Protein AF-A0A177D097-F1 (afdb_monomer_lite)

Sequence (351 aa):
MAGSIVTKPEFVQGASGIKLHINFVRNTIWVTGARKRDASHLDADTLDRLRAHLVKETGLSAARIANYSKEELEAAISLAGMPFSPPSHKKLKLGHNNGIILKSALAARKQRIVDPKLAADALLILGATKASSDVYDSDADSLDGDAPSSTTTKPELFRNIQWGSAASDYSNDADFPTEPSFDQFVPGRWERLADGTLKDQKHKLLVRLTSKDGRKMIFKNPPPKDWNDQKAITALNKRVSQQIRRNTEVRFRLEVEPYVREERAWICDHLLQGKPANGWKAFVEAFNAQFVGKVLVGCEQPRPERTHSSLTKEIERFGKEFYGKGKVPEIQSKCGRERASRRSQRRSRHV

Organism: NCBI:txid1460663

pLDDT: mean 78.87, std 23.06, range [27.67, 98.38]

Secondary structure (DSSP, 8-state):
------PPPPP-B-TT-PBPEEETTTTEEE-----S--TT---HHHHHHHHHHHHHHH---HHHHTT--HHHHHHHHHHHTS---------------S-------PPPHHHHB--TTSHHHHHHHHTSBPPPTTTB-SSSPPEEEEPPTTT-S-GGGBEE--B-GGGT----GGGS-SS---PPP-SSSEEE-TTS-EEEGGGGGEEEEE-TTS-EEEEE-PPBSSTT-HHHHHHHHHHHHHHHHHHSS--SS---PPPPHHHHHHHHHTEETTEETTHHHHHHHHHHHHHTT---TT-SSPPPPPPHHHHHHHHHHHTTTTGGGT---------HHHHHHHHHHHHTT--

Radius of gyration: 30.92 Å; chains: 1; bounding box: 91×64×62 Å

Foldseek 3Di:
DDDDDDDDFDWDADPVRFTWGDDPPPQATDRPDDDDDPPPDDDPVNVVVLLVVCCVPVVDDSVVSVPDDPVRSVVVVVVSNDDDDDPDPDDDDDDDDPDPPPPVCWDDLVQFDADCVDPVSVVLVVVADADDCQQFNPPPDFPPDFDDCVQAVCRVFFTRTDGHNVLVDPPDPVLAALADDDDAQHQDQWTAGPVRHIDGCSVVQWRWYQFPVRDTDTRGHGHGPHSRPPVSSVRSSVVNQVVCVVGHVDDPDDDQPDDDQVLQLVQLVQDDLLHHPVDQVVVLVVSCVVFAQDADPPRPGGHHRDDSVRSVVVSVVCVPPASSVSHGDDDPPCVVVVVVVVVVVVVVVVD

Structure (mmCIF, N/CA/C/O backbone):
data_AF-A0A177D097-F1
#
_entry.id   AF-A0A177D097-F1
#
loop_
_atom_site.group_PDB
_atom_site.id
_atom_site.type_symbol
_atom_site.label_atom_id
_atom_site.label_alt_id
_atom_site.label_comp_id
_atom_site.label_asym_id
_atom_site.label_entity_id
_atom_site.label_seq_id
_atom_site.pdbx_PDB_ins_code
_atom_site.Cartn_x
_atom_site.Cartn_y
_atom_site.Cartn_z
_atom_site.occupancy
_atom_site.B_iso_or_equiv
_atom_site.auth_seq_id
_atom_site.auth_comp_id
_atom_site.auth_asym_id
_atom_site.auth_atom_id
_atom_site.pdbx_PDB_model_num
ATOM 1 N N . MET A 1 1 ? 37.803 -45.333 16.795 1.00 37.41 1 MET A N 1
ATOM 2 C CA . MET A 1 1 ? 38.730 -45.386 15.647 1.00 37.41 1 MET A CA 1
ATOM 3 C C . MET A 1 1 ? 37.972 -44.919 14.414 1.00 37.41 1 MET A C 1
ATOM 5 O O . MET A 1 1 ? 37.125 -45.655 13.934 1.00 37.41 1 MET A O 1
ATOM 9 N N . ALA A 1 2 ? 38.188 -43.682 13.968 1.00 32.66 2 ALA A N 1
ATOM 10 C CA . ALA A 1 2 ? 37.625 -43.171 12.719 1.00 32.66 2 ALA A CA 1
ATOM 11 C C . ALA A 1 2 ? 38.793 -42.966 11.750 1.00 32.66 2 ALA A C 1
ATOM 13 O O . ALA A 1 2 ? 39.678 -42.154 12.015 1.00 32.66 2 ALA A O 1
ATOM 14 N N . GLY A 1 3 ? 38.846 -43.784 10.698 1.00 31.33 3 GLY A N 1
ATOM 15 C CA . GLY A 1 3 ? 39.888 -43.727 9.677 1.00 31.33 3 GLY A CA 1
ATOM 16 C C . GLY A 1 3 ? 39.717 -42.494 8.794 1.00 31.33 3 GLY A C 1
ATOM 17 O O . GLY A 1 3 ? 38.650 -42.279 8.228 1.00 31.33 3 GLY A O 1
ATOM 18 N N . SER A 1 4 ? 40.773 -41.689 8.684 1.00 27.67 4 SER A N 1
ATOM 19 C CA . SER A 1 4 ? 40.867 -40.602 7.709 1.00 27.67 4 SER A CA 1
ATOM 20 C C . SER A 1 4 ? 41.253 -41.197 6.354 1.00 27.67 4 SER A C 1
ATOM 22 O O . SER A 1 4 ? 42.330 -41.779 6.219 1.00 27.67 4 SER A O 1
ATOM 24 N N . ILE A 1 5 ? 40.371 -41.089 5.358 1.00 35.38 5 ILE A N 1
ATOM 25 C CA . ILE A 1 5 ? 40.683 -41.457 3.974 1.00 35.38 5 ILE A CA 1
ATOM 26 C C . ILE A 1 5 ? 41.517 -40.317 3.383 1.00 35.38 5 ILE A C 1
ATOM 28 O O . ILE A 1 5 ? 40.992 -39.276 2.997 1.00 35.38 5 ILE A O 1
ATOM 32 N N . VAL A 1 6 ? 42.833 -40.514 3.327 1.00 31.31 6 VAL A N 1
ATOM 33 C CA . VAL A 1 6 ? 43.747 -39.659 2.562 1.00 31.31 6 VAL A CA 1
ATOM 34 C C . VAL A 1 6 ? 43.754 -40.173 1.123 1.00 31.31 6 VAL A C 1
ATOM 36 O O . VAL A 1 6 ? 44.450 -41.136 0.803 1.00 31.31 6 VAL A O 1
ATOM 39 N N . THR A 1 7 ? 42.963 -39.562 0.242 1.00 39.59 7 THR A N 1
ATOM 40 C CA . THR A 1 7 ? 43.072 -39.811 -1.203 1.00 39.59 7 THR A CA 1
ATOM 41 C C . THR A 1 7 ? 44.313 -39.110 -1.752 1.00 39.59 7 THR A C 1
ATOM 43 O O . THR A 1 7 ? 44.497 -37.908 -1.552 1.00 39.59 7 THR A O 1
ATOM 46 N N . LYS A 1 8 ? 45.176 -39.870 -2.437 1.00 33.38 8 LYS A N 1
ATOM 47 C CA . LYS A 1 8 ? 46.359 -39.348 -3.136 1.00 33.38 8 LYS A CA 1
ATOM 48 C C . LYS A 1 8 ? 45.939 -38.350 -4.230 1.00 33.38 8 LYS A C 1
ATOM 50 O O . LYS A 1 8 ? 44.932 -38.592 -4.889 1.00 33.38 8 LYS A O 1
ATOM 55 N N . PRO A 1 9 ? 46.699 -37.264 -4.454 1.00 39.62 9 PRO A N 1
ATOM 56 C CA . PRO A 1 9 ? 46.441 -36.358 -5.567 1.00 39.62 9 PRO A CA 1
ATOM 57 C C . PRO A 1 9 ? 46.709 -37.058 -6.906 1.00 39.62 9 PRO A C 1
ATOM 59 O O . PRO A 1 9 ? 47.754 -37.688 -7.081 1.00 39.62 9 PRO A O 1
ATOM 62 N N . GLU A 1 10 ? 45.776 -36.924 -7.848 1.00 38.56 10 GLU A N 1
ATOM 63 C CA . GLU A 1 10 ? 45.976 -37.318 -9.244 1.00 38.56 10 GLU A CA 1
ATOM 64 C C . GLU A 1 10 ? 46.746 -36.229 -9.997 1.00 38.56 10 GLU A C 1
ATOM 66 O O . GLU A 1 10 ? 46.460 -35.036 -9.879 1.00 38.56 10 GLU A O 1
ATOM 71 N N . PHE A 1 11 ? 47.737 -36.655 -10.778 1.00 39.81 11 PHE A N 1
ATOM 72 C CA . PHE A 1 11 ? 48.519 -35.793 -11.655 1.00 39.81 11 PHE A CA 1
ATOM 73 C C . PHE A 1 11 ? 48.055 -35.996 -13.092 1.00 39.81 11 PHE A C 1
ATOM 75 O O . PHE A 1 11 ? 48.077 -37.117 -13.595 1.00 39.81 11 PHE A O 1
ATOM 82 N N . VAL A 1 12 ? 47.696 -34.908 -13.771 1.00 44.19 12 VAL A N 1
ATOM 83 C CA . VAL A 1 12 ? 47.388 -34.929 -15.205 1.00 44.19 12 VAL A CA 1
ATOM 84 C C . VAL A 1 12 ? 48.395 -34.036 -15.920 1.00 44.19 12 VAL A C 1
ATOM 86 O O . VAL A 1 12 ? 48.497 -32.843 -15.630 1.00 44.19 12 VAL A O 1
ATOM 89 N N . GLN A 1 13 ? 49.172 -34.625 -16.827 1.00 35.34 13 GLN A N 1
ATOM 90 C CA . GLN A 1 13 ? 50.193 -33.933 -17.608 1.00 35.34 13 GLN A CA 1
ATOM 91 C C . GLN A 1 13 ? 49.694 -33.767 -19.048 1.00 35.34 13 GLN A C 1
ATOM 93 O O . GLN A 1 13 ? 49.545 -34.747 -19.772 1.00 35.34 13 GLN A O 1
ATOM 98 N N . GLY A 1 14 ? 49.403 -32.527 -19.449 1.00 44.16 14 GLY A N 1
ATOM 99 C CA . GLY A 1 14 ? 49.062 -32.185 -20.833 1.00 44.16 14 GLY A CA 1
ATOM 100 C C . GLY A 1 14 ? 50.303 -31.947 -21.702 1.00 44.16 14 GLY A C 1
ATOM 101 O O . GLY A 1 14 ? 51.390 -31.670 -21.189 1.00 44.16 14 GLY A O 1
ATOM 102 N N . ALA A 1 15 ? 50.126 -32.003 -23.027 1.00 43.59 15 ALA A N 1
ATOM 103 C CA . ALA A 1 15 ? 51.188 -31.892 -24.039 1.00 43.59 15 ALA A CA 1
ATOM 104 C C . ALA A 1 15 ? 51.999 -30.573 -24.002 1.00 43.59 15 ALA A C 1
ATOM 106 O O . ALA A 1 15 ? 53.065 -30.487 -24.601 1.00 43.59 15 ALA A O 1
ATOM 107 N N . SER A 1 16 ? 51.533 -29.555 -23.271 1.00 44.44 16 SER A N 1
ATOM 108 C CA . SER A 1 16 ? 52.178 -28.244 -23.117 1.00 44.44 16 SER A CA 1
ATOM 109 C C . SER A 1 16 ? 53.049 -28.100 -21.856 1.00 44.44 16 SER A C 1
ATOM 111 O O . SER A 1 16 ? 53.571 -27.017 -21.593 1.00 44.44 16 SER A O 1
ATOM 113 N N . GLY A 1 17 ? 53.214 -29.158 -21.050 1.00 38.50 17 GLY A N 1
ATOM 114 C CA . GLY A 1 17 ? 54.043 -29.129 -19.834 1.00 38.50 17 GLY A CA 1
ATOM 115 C C . GLY A 1 17 ? 53.447 -28.337 -18.659 1.00 38.50 17 GLY A C 1
ATOM 116 O O . GLY A 1 17 ? 54.106 -28.180 -17.630 1.00 38.50 17 GLY A O 1
ATOM 117 N N . ILE A 1 18 ? 52.204 -27.861 -18.777 1.00 41.03 18 ILE A N 1
ATOM 118 C CA . ILE A 1 18 ? 51.474 -27.185 -17.698 1.00 41.03 18 ILE A CA 1
ATOM 119 C C . ILE A 1 18 ? 50.953 -28.240 -16.713 1.00 41.03 18 ILE A C 1
ATOM 121 O O . ILE A 1 18 ? 50.258 -29.177 -17.106 1.00 41.03 18 ILE A O 1
ATOM 125 N N . LYS A 1 19 ? 51.284 -28.082 -15.425 1.00 41.94 19 LYS A N 1
ATOM 126 C CA . LYS A 1 19 ? 50.768 -28.921 -14.335 1.00 41.94 19 LYS A CA 1
ATOM 127 C C . LYS A 1 19 ? 49.590 -28.219 -13.664 1.00 41.94 19 LYS A C 1
ATOM 129 O O . LYS A 1 19 ? 49.755 -27.151 -13.082 1.00 41.94 19 LYS A O 1
ATOM 134 N N . LEU A 1 20 ? 48.410 -28.826 -13.731 1.00 40.25 20 LEU A N 1
ATOM 135 C CA . LEU A 1 20 ? 47.231 -28.386 -12.986 1.00 40.25 20 LEU A CA 1
ATOM 136 C C . LEU A 1 20 ? 47.181 -29.124 -11.645 1.00 40.25 20 LEU A C 1
ATOM 138 O O . LEU A 1 20 ? 47.141 -30.351 -11.614 1.00 40.25 20 LEU A O 1
ATOM 142 N N . HIS A 1 21 ? 47.173 -28.377 -10.540 1.00 40.47 21 HIS A N 1
ATOM 143 C CA . HIS A 1 21 ? 46.926 -28.926 -9.208 1.00 40.47 21 HIS A CA 1
ATOM 144 C C . HIS A 1 21 ? 45.465 -28.679 -8.824 1.00 40.47 21 HIS A C 1
ATOM 146 O O . HIS A 1 21 ? 45.074 -27.556 -8.508 1.00 40.47 21 HIS A O 1
ATOM 152 N N . ILE A 1 22 ? 44.657 -29.739 -8.834 1.00 40.91 22 ILE A N 1
ATOM 153 C CA . ILE A 1 22 ? 43.256 -29.694 -8.404 1.00 40.91 22 ILE A CA 1
ATOM 154 C C . ILE A 1 22 ? 43.182 -30.292 -6.999 1.00 40.91 22 ILE A C 1
ATOM 156 O O . ILE A 1 22 ? 43.483 -31.467 -6.802 1.00 40.91 22 ILE A O 1
ATOM 160 N N . ASN A 1 23 ? 42.828 -29.474 -6.004 1.00 36.75 23 ASN A N 1
ATOM 161 C CA . ASN A 1 23 ? 42.738 -29.909 -4.611 1.00 36.75 23 ASN A CA 1
ATOM 162 C C . ASN A 1 23 ? 41.273 -29.934 -4.150 1.00 36.75 23 ASN A C 1
ATOM 164 O O . ASN A 1 23 ? 40.651 -28.893 -3.936 1.00 36.75 23 ASN A O 1
ATOM 168 N N . PHE A 1 24 ? 40.729 -31.139 -3.979 1.00 37.53 24 PHE A N 1
ATOM 169 C CA . PHE A 1 24 ? 39.303 -31.372 -3.725 1.00 37.53 24 PHE A CA 1
ATOM 170 C C . PHE A 1 24 ? 38.841 -31.072 -2.289 1.00 37.53 24 PHE A C 1
ATOM 172 O O . PHE A 1 24 ? 37.650 -31.136 -2.008 1.00 37.53 24 PHE A O 1
ATOM 179 N N . VAL A 1 25 ? 39.742 -30.708 -1.371 1.00 32.28 25 VAL A N 1
ATOM 180 C CA . VAL A 1 25 ? 39.385 -30.485 0.046 1.00 32.28 25 VAL A CA 1
ATOM 181 C C . VAL A 1 25 ? 39.001 -29.023 0.341 1.00 32.28 25 VAL A C 1
ATOM 183 O O . VAL A 1 25 ? 38.517 -28.718 1.428 1.00 32.28 25 VAL A O 1
ATOM 186 N N . ARG A 1 26 ? 39.189 -28.087 -0.604 1.00 34.38 26 ARG A N 1
ATOM 187 C CA . ARG A 1 26 ? 38.980 -26.642 -0.354 1.00 34.38 26 ARG A CA 1
ATOM 188 C C . ARG A 1 26 ? 38.276 -25.854 -1.467 1.00 34.38 26 ARG A C 1
ATOM 190 O O . ARG A 1 26 ? 38.368 -24.630 -1.444 1.00 34.38 26 ARG A O 1
ATOM 197 N N . ASN A 1 27 ? 37.603 -26.503 -2.426 1.00 37.12 27 ASN A N 1
ATOM 198 C CA . ASN A 1 27 ? 36.922 -25.833 -3.555 1.00 37.12 27 ASN A CA 1
ATOM 199 C C . ASN A 1 27 ? 37.747 -24.676 -4.164 1.00 37.12 27 ASN A C 1
ATOM 201 O O . ASN A 1 27 ? 37.253 -23.573 -4.371 1.00 37.12 27 ASN A O 1
ATOM 205 N N . THR A 1 28 ? 39.042 -24.900 -4.389 1.00 35.03 28 THR A N 1
ATOM 206 C CA . THR A 1 28 ? 39.949 -23.885 -4.939 1.00 35.03 28 THR A CA 1
ATOM 207 C C . THR A 1 28 ? 40.821 -24.505 -6.020 1.00 35.03 28 THR A C 1
ATOM 209 O O . THR A 1 28 ? 41.496 -25.509 -5.791 1.00 35.03 28 THR A O 1
ATOM 212 N N . ILE A 1 29 ? 40.811 -23.893 -7.205 1.00 39.00 29 ILE A N 1
ATOM 213 C CA . ILE A 1 29 ? 41.691 -24.243 -8.321 1.00 39.00 29 ILE A CA 1
ATOM 214 C C . ILE A 1 29 ? 42.870 -23.270 -8.289 1.00 39.00 29 ILE A C 1
ATOM 216 O O . ILE A 1 29 ? 42.676 -22.060 -8.378 1.00 39.00 29 ILE A O 1
ATOM 220 N N . TRP A 1 30 ? 44.091 -23.792 -8.170 1.00 34.72 30 TRP A N 1
ATOM 221 C CA . TRP A 1 30 ? 45.315 -23.003 -8.307 1.00 34.72 30 TRP A CA 1
ATOM 222 C C . TRP A 1 30 ? 46.048 -23.441 -9.573 1.00 34.72 30 TRP A C 1
ATOM 224 O O . TRP A 1 30 ? 46.467 -24.591 -9.694 1.00 34.72 30 TRP A O 1
ATOM 234 N N . VAL A 1 31 ? 46.228 -22.514 -10.514 1.00 38.50 31 VAL A N 1
ATOM 235 C CA . VAL A 1 31 ? 47.095 -22.720 -11.680 1.00 38.50 31 VAL A CA 1
ATOM 236 C C . VAL A 1 31 ? 48.467 -22.151 -11.336 1.00 38.50 31 VAL A C 1
ATOM 238 O O . VAL A 1 31 ? 48.688 -20.945 -11.408 1.00 38.50 31 VAL A O 1
ATOM 241 N N . THR A 1 32 ? 49.399 -23.000 -10.912 1.00 37.84 32 THR A N 1
ATOM 242 C CA . THR A 1 32 ? 50.785 -22.593 -10.653 1.00 37.84 32 THR A CA 1
ATOM 243 C C . THR A 1 32 ? 51.660 -22.920 -11.861 1.00 37.84 32 THR A C 1
ATOM 245 O O . THR A 1 32 ? 51.762 -24.068 -12.279 1.00 37.84 32 THR A O 1
ATOM 248 N N . GLY A 1 33 ? 52.307 -21.898 -12.433 1.00 35.84 33 GLY A N 1
ATOM 249 C CA . GLY A 1 33 ? 53.338 -22.073 -13.469 1.00 35.84 33 GLY A CA 1
ATOM 250 C C . GLY A 1 33 ? 53.207 -21.203 -14.721 1.00 35.84 33 GLY A C 1
ATOM 251 O O . GLY A 1 33 ? 54.142 -21.156 -15.517 1.00 35.84 33 GLY A O 1
ATOM 252 N N . ALA A 1 34 ? 52.116 -20.458 -14.900 1.00 34.25 34 ALA A N 1
ATOM 253 C CA . ALA A 1 34 ? 52.019 -19.512 -16.007 1.00 34.25 34 ALA A CA 1
ATOM 254 C C . ALA A 1 34 ? 52.719 -18.193 -15.633 1.00 34.25 34 ALA A C 1
ATOM 256 O O . ALA A 1 34 ? 52.186 -17.381 -14.877 1.00 34.25 34 ALA A O 1
ATOM 257 N N . ARG A 1 35 ? 53.918 -17.941 -16.185 1.00 35.09 35 ARG A N 1
ATOM 258 C CA . ARG A 1 35 ? 54.361 -16.549 -16.399 1.00 35.09 35 ARG A CA 1
ATOM 259 C C . ARG A 1 35 ? 53.217 -15.839 -17.126 1.00 35.09 35 ARG A C 1
ATOM 261 O O . ARG A 1 35 ? 52.707 -16.438 -18.069 1.00 35.09 35 ARG A O 1
ATOM 268 N N . LYS A 1 36 ? 52.837 -14.621 -16.701 1.00 36.41 36 LYS A N 1
ATOM 269 C CA . LYS A 1 36 ? 51.879 -13.744 -17.405 1.00 36.41 36 LYS A CA 1
ATOM 270 C C . LYS A 1 36 ? 52.148 -13.821 -18.912 1.00 36.41 36 LYS A C 1
ATOM 272 O O . LYS A 1 36 ? 53.082 -13.196 -19.404 1.00 36.41 36 LYS A O 1
ATOM 277 N N . ARG A 1 37 ? 51.381 -14.641 -19.617 1.00 38.66 37 ARG A N 1
ATOM 278 C CA . ARG A 1 37 ? 51.239 -14.605 -21.064 1.00 38.66 37 ARG A CA 1
ATOM 279 C C . ARG A 1 37 ? 49.798 -14.218 -21.306 1.00 38.66 37 ARG A C 1
ATOM 281 O O . ARG A 1 37 ? 48.924 -14.626 -20.540 1.00 38.66 37 ARG A O 1
ATOM 288 N N . ASP A 1 38 ? 49.600 -13.405 -22.329 1.00 41.75 38 ASP A N 1
ATOM 289 C CA . ASP A 1 38 ? 48.290 -12.956 -22.764 1.00 41.75 38 ASP A CA 1
ATOM 290 C C . ASP A 1 38 ? 47.318 -14.138 -22.853 1.00 41.75 38 ASP A C 1
ATOM 292 O O . ASP A 1 38 ? 47.621 -15.177 -23.442 1.00 41.75 38 ASP A O 1
ATOM 296 N N . ALA A 1 39 ? 46.137 -13.975 -22.255 1.00 45.91 39 ALA A N 1
ATOM 297 C CA . ALA A 1 39 ? 45.054 -14.960 -22.230 1.00 45.91 39 ALA A CA 1
ATOM 298 C C . ALA A 1 39 ? 44.405 -15.187 -23.618 1.00 45.91 39 ALA A C 1
ATOM 300 O O . ALA A 1 39 ? 43.321 -15.759 -23.744 1.00 45.91 39 ALA A O 1
ATOM 301 N N . SER A 1 40 ? 45.062 -14.759 -24.698 1.00 48.69 40 SER A N 1
ATOM 302 C CA . SER A 1 40 ? 44.584 -14.854 -26.076 1.00 48.69 40 SER A CA 1
ATOM 303 C C . SER A 1 40 ? 44.576 -16.284 -26.635 1.00 48.69 40 SER A C 1
ATOM 305 O O . SER A 1 40 ? 43.935 -16.513 -27.654 1.00 48.69 40 SER A O 1
ATOM 307 N N . HIS A 1 41 ? 45.160 -17.270 -25.943 1.00 49.25 41 HIS A N 1
ATOM 308 C CA . HIS A 1 41 ? 45.213 -18.671 -26.390 1.00 49.25 41 HIS A CA 1
ATOM 309 C C . HIS A 1 41 ? 44.645 -19.666 -25.365 1.00 49.25 41 HIS A C 1
ATOM 311 O O . HIS A 1 41 ? 45.350 -20.548 -24.882 1.00 49.25 41 HIS A O 1
ATOM 317 N N . LEU A 1 42 ? 43.354 -19.547 -25.046 1.00 64.75 42 LEU A N 1
ATOM 318 C CA . LEU A 1 42 ? 42.601 -20.705 -24.556 1.00 64.75 42 LEU A CA 1
ATOM 319 C C . LEU A 1 42 ? 42.133 -21.496 -25.778 1.00 64.75 42 LEU A C 1
ATOM 321 O O . LEU A 1 42 ? 41.472 -20.932 -26.650 1.00 64.75 42 LEU A O 1
ATOM 325 N N . ASP A 1 43 ? 42.521 -22.767 -25.866 1.00 79.56 43 ASP A N 1
ATOM 326 C CA . ASP A 1 43 ? 42.028 -23.654 -26.917 1.00 79.56 43 ASP A CA 1
ATOM 327 C C . ASP A 1 43 ? 40.556 -24.039 -26.681 1.00 79.56 43 ASP A C 1
ATOM 329 O O . ASP A 1 43 ? 39.996 -23.870 -25.592 1.00 79.56 43 ASP A O 1
ATOM 333 N N . ALA A 1 44 ? 39.905 -24.522 -27.742 1.00 73.88 44 ALA A N 1
ATOM 334 C CA . ALA A 1 44 ? 38.488 -24.876 -27.715 1.00 73.88 44 ALA A CA 1
ATOM 335 C C . ALA A 1 44 ? 38.172 -25.971 -26.676 1.00 73.88 44 ALA A C 1
ATOM 337 O O . ALA A 1 44 ? 37.144 -25.901 -26.010 1.00 73.88 44 ALA A O 1
ATOM 338 N N . ASP A 1 45 ? 39.088 -26.925 -26.472 1.00 74.25 45 ASP A N 1
ATOM 339 C CA . ASP A 1 45 ? 38.930 -28.009 -25.490 1.00 74.25 45 ASP A CA 1
ATOM 340 C C . ASP A 1 45 ? 38.918 -27.466 -24.050 1.00 74.25 45 ASP A C 1
ATOM 342 O O . ASP A 1 45 ? 38.105 -27.875 -23.218 1.00 74.25 45 ASP A O 1
ATOM 346 N N . THR A 1 46 ? 39.755 -26.471 -23.748 1.00 73.62 46 THR A N 1
ATOM 347 C CA . THR A 1 46 ? 39.757 -25.808 -22.438 1.00 73.62 46 THR A CA 1
ATOM 348 C C . THR A 1 46 ? 38.459 -25.035 -22.201 1.00 73.62 46 THR A C 1
ATOM 350 O O . THR A 1 46 ? 37.895 -25.105 -21.106 1.00 73.62 46 THR A O 1
ATOM 353 N N . LEU A 1 47 ? 37.938 -24.345 -23.221 1.00 73.44 47 LEU A N 1
ATOM 354 C CA . LEU A 1 47 ? 36.648 -23.650 -23.141 1.00 73.44 47 LEU A CA 1
ATOM 355 C C . LEU A 1 47 ? 35.477 -24.614 -22.912 1.00 73.44 47 LEU A C 1
ATOM 357 O O . LEU A 1 47 ? 34.617 -24.343 -22.071 1.00 73.44 47 LEU A O 1
ATOM 361 N N . ASP A 1 48 ? 35.453 -25.758 -23.589 1.00 76.94 48 ASP A N 1
ATOM 362 C CA . ASP A 1 48 ? 34.372 -26.734 -23.432 1.00 76.94 48 ASP A CA 1
ATOM 363 C C . ASP A 1 48 ? 34.401 -27.426 -22.062 1.00 76.94 48 ASP A C 1
ATOM 365 O O . ASP A 1 48 ? 33.351 -27.629 -21.440 1.00 76.94 48 ASP A O 1
ATOM 369 N N . ARG A 1 49 ? 35.590 -27.681 -21.506 1.00 77.44 49 ARG A N 1
ATOM 370 C CA . ARG A 1 49 ? 35.732 -28.174 -20.123 1.00 77.44 49 ARG A CA 1
ATOM 371 C C . ARG A 1 49 ? 35.256 -27.152 -19.090 1.00 77.44 49 ARG A C 1
ATOM 373 O O . ARG A 1 49 ? 34.624 -27.534 -18.102 1.00 77.44 49 ARG A O 1
ATOM 380 N N . LEU A 1 50 ? 35.501 -25.862 -19.324 1.00 72.69 50 LEU A N 1
ATOM 381 C CA . LEU A 1 50 ? 35.009 -24.781 -18.464 1.00 72.69 50 LEU A CA 1
ATOM 382 C C . LEU A 1 50 ? 33.480 -24.677 -18.493 1.00 72.69 50 LEU A C 1
ATOM 384 O O . LEU A 1 50 ? 32.848 -24.569 -17.438 1.00 72.69 50 LEU A O 1
ATOM 388 N N . ARG A 1 51 ? 32.871 -24.787 -19.678 1.00 79.38 51 ARG A N 1
ATOM 389 C CA . ARG A 1 51 ? 31.408 -24.827 -19.831 1.00 79.38 51 ARG A CA 1
ATOM 390 C C . ARG A 1 51 ? 30.799 -26.010 -19.079 1.00 79.38 51 ARG A C 1
ATOM 392 O O . ARG A 1 51 ? 29.831 -25.825 -18.342 1.00 79.38 51 ARG A O 1
ATOM 399 N N . ALA A 1 52 ? 31.392 -27.199 -19.195 1.00 76.31 52 ALA A N 1
ATOM 400 C CA . ALA A 1 52 ? 30.934 -28.395 -18.485 1.00 76.31 52 ALA A CA 1
ATOM 401 C C . ALA A 1 52 ? 31.017 -28.244 -16.952 1.00 76.31 52 ALA A C 1
ATOM 403 O O . ALA A 1 52 ? 30.106 -28.664 -16.235 1.00 76.31 52 ALA A O 1
ATOM 404 N N . HIS A 1 53 ? 32.070 -27.600 -16.440 1.00 75.69 53 HIS A N 1
ATOM 405 C CA . HIS A 1 53 ? 32.214 -27.328 -15.008 1.00 75.69 53 HIS A CA 1
ATOM 406 C C . HIS A 1 53 ? 31.165 -26.326 -14.495 1.00 75.69 53 HIS A C 1
ATOM 408 O O . HIS A 1 53 ? 30.575 -26.539 -13.436 1.00 75.69 53 HIS A O 1
ATOM 414 N N . LEU A 1 54 ? 30.880 -25.263 -15.257 1.00 68.62 54 LEU A N 1
ATOM 415 C CA . LEU A 1 54 ? 29.839 -24.286 -14.915 1.00 68.62 54 LEU A CA 1
ATOM 416 C C . LEU A 1 54 ? 28.444 -24.920 -14.864 1.00 68.62 54 LEU A C 1
ATOM 418 O O . LEU A 1 54 ? 27.707 -24.648 -13.917 1.00 68.62 54 LEU A O 1
ATOM 422 N N . VAL A 1 55 ? 28.099 -25.801 -15.813 1.00 73.69 55 VAL A N 1
ATOM 423 C CA . VAL A 1 55 ? 26.839 -26.574 -15.779 1.00 73.69 55 VAL A CA 1
ATOM 424 C C . VAL A 1 55 ? 26.733 -27.367 -14.473 1.00 73.69 55 VAL A C 1
ATOM 426 O O . VAL A 1 55 ? 25.693 -27.345 -13.816 1.00 73.69 55 VAL A O 1
ATOM 429 N N . LYS A 1 56 ? 27.820 -28.039 -14.076 1.00 73.88 56 LYS A N 1
ATOM 430 C CA . LYS A 1 56 ? 27.854 -28.905 -12.893 1.00 73.88 56 LYS A CA 1
ATOM 431 C C . LYS A 1 56 ? 27.703 -28.136 -11.576 1.00 73.88 56 LYS A C 1
ATOM 433 O O . LYS A 1 56 ? 26.944 -28.574 -10.720 1.00 73.88 56 LYS A O 1
ATOM 438 N N . GLU A 1 57 ? 28.401 -27.013 -11.413 1.00 71.38 57 GLU A N 1
ATOM 439 C CA . GLU A 1 57 ? 28.424 -26.258 -10.146 1.00 71.38 57 GLU A CA 1
ATOM 440 C C . GLU A 1 57 ? 27.230 -25.311 -9.977 1.00 71.38 57 GLU A C 1
ATOM 442 O O . GLU A 1 57 ? 26.740 -25.112 -8.868 1.00 71.38 57 GLU A O 1
ATOM 447 N N . THR A 1 58 ? 26.748 -24.710 -11.067 1.00 69.88 58 THR A N 1
ATOM 448 C CA . THR A 1 58 ? 25.679 -23.696 -10.997 1.00 69.88 58 THR A CA 1
ATOM 449 C C . THR A 1 58 ? 24.283 -24.265 -11.251 1.00 69.88 58 THR A C 1
ATOM 451 O O . THR A 1 58 ? 23.292 -23.591 -10.972 1.00 69.88 58 THR A O 1
ATOM 454 N N . GLY A 1 59 ? 24.183 -25.479 -11.809 1.00 73.62 59 GLY A N 1
ATOM 455 C CA . GLY A 1 59 ? 22.916 -26.075 -12.243 1.00 73.62 59 GLY A CA 1
ATOM 456 C C . GLY A 1 59 ? 22.272 -25.374 -13.447 1.00 73.62 59 GLY A C 1
ATOM 457 O O . GLY A 1 59 ? 21.118 -25.652 -13.776 1.00 73.62 59 GLY A O 1
ATOM 458 N N . LEU A 1 60 ? 22.981 -24.451 -14.108 1.00 71.62 60 LEU A N 1
ATOM 459 C CA . LEU A 1 60 ? 22.511 -23.800 -15.330 1.00 71.62 60 LEU A CA 1
ATOM 460 C C . LEU A 1 60 ? 22.501 -24.795 -16.499 1.00 71.62 60 LEU A C 1
ATOM 462 O O . LEU A 1 60 ? 23.381 -25.645 -16.624 1.00 71.62 60 LEU A O 1
ATOM 466 N N . SER A 1 61 ? 21.510 -24.681 -17.389 1.00 77.75 61 SER A N 1
ATOM 467 C CA . SER A 1 61 ? 21.415 -25.570 -18.549 1.00 77.75 61 SER A CA 1
ATOM 468 C C . SER A 1 61 ? 22.563 -25.330 -19.535 1.00 77.75 61 SER A C 1
ATOM 470 O O . SER A 1 61 ? 22.947 -24.190 -19.804 1.00 77.75 61 SER A O 1
ATOM 472 N N . ALA A 1 62 ? 23.079 -26.410 -20.131 1.00 69.81 62 ALA A N 1
ATOM 473 C CA . ALA A 1 62 ? 24.159 -26.346 -21.120 1.00 69.81 62 ALA A CA 1
ATOM 474 C C . ALA A 1 62 ? 23.824 -25.418 -22.304 1.00 69.81 62 ALA A C 1
ATOM 476 O O . ALA A 1 62 ? 24.681 -24.673 -22.768 1.00 69.81 62 ALA A O 1
ATOM 477 N N . ALA A 1 63 ? 22.552 -25.383 -22.721 1.00 72.31 63 ALA A N 1
ATOM 478 C CA . ALA A 1 63 ? 22.059 -24.485 -23.767 1.00 72.31 63 ALA A CA 1
ATOM 479 C C . ALA A 1 63 ? 22.196 -22.997 -23.401 1.00 72.31 63 ALA A C 1
ATOM 481 O O . ALA A 1 63 ? 22.412 -22.160 -24.271 1.00 72.31 63 ALA A O 1
ATOM 482 N N . ARG A 1 64 ? 22.092 -22.657 -22.111 1.00 71.50 64 ARG A N 1
ATOM 483 C CA . ARG A 1 64 ? 22.226 -21.279 -21.632 1.00 71.50 64 ARG A CA 1
ATOM 484 C C . ARG A 1 64 ? 23.687 -20.839 -21.576 1.00 71.50 64 ARG A C 1
ATOM 486 O O . ARG A 1 64 ? 23.972 -19.688 -21.874 1.00 71.50 64 ARG A O 1
ATOM 493 N N . ILE A 1 65 ? 24.594 -21.759 -21.247 1.00 74.50 65 ILE A N 1
ATOM 494 C CA . ILE A 1 65 ? 26.042 -21.509 -21.153 1.00 74.50 65 ILE A CA 1
ATOM 495 C C . ILE A 1 65 ? 26.710 -21.484 -22.540 1.00 74.50 65 ILE A C 1
ATOM 497 O O . ILE A 1 65 ? 27.697 -20.778 -22.732 1.00 74.50 65 ILE A O 1
ATOM 501 N N . ALA A 1 66 ? 26.162 -22.197 -23.530 1.00 76.44 66 ALA A N 1
ATOM 502 C CA . ALA A 1 66 ? 26.701 -22.232 -24.895 1.00 76.44 66 ALA A CA 1
ATOM 503 C C . ALA A 1 66 ? 26.738 -20.853 -25.583 1.00 76.44 66 ALA A C 1
ATOM 505 O O . ALA A 1 66 ? 27.583 -20.627 -26.444 1.00 76.44 66 ALA A O 1
ATOM 506 N N . ASN A 1 67 ? 25.863 -19.932 -25.167 1.00 79.06 67 ASN A N 1
ATOM 507 C CA . ASN A 1 67 ? 25.761 -18.587 -25.735 1.00 79.06 67 ASN A CA 1
ATOM 508 C C . ASN A 1 67 ? 26.708 -17.567 -25.090 1.00 79.06 67 ASN A C 1
ATOM 510 O O . ASN A 1 67 ? 26.709 -16.416 -25.513 1.00 79.06 67 ASN A O 1
ATOM 514 N N . TYR A 1 68 ? 27.470 -17.956 -24.065 1.00 75.25 68 TYR A N 1
ATOM 515 C CA . TYR A 1 68 ? 28.344 -17.021 -23.365 1.00 75.25 68 TYR A CA 1
ATOM 516 C C . TYR A 1 68 ? 29.599 -16.778 -24.201 1.00 75.25 68 TYR A C 1
ATOM 518 O O . TYR A 1 68 ? 30.227 -17.729 -24.694 1.00 75.25 68 TYR A O 1
ATOM 526 N N . SER A 1 69 ? 29.975 -15.509 -24.336 1.00 80.19 69 SER A N 1
ATOM 527 C CA . SER A 1 69 ? 31.253 -15.125 -24.923 1.00 80.19 69 SER A CA 1
ATOM 528 C C . SER A 1 69 ? 32.409 -15.623 -24.049 1.00 80.19 69 SER A C 1
ATOM 530 O O . SER A 1 69 ? 32.245 -15.975 -22.875 1.00 80.19 69 SER A O 1
ATOM 532 N N . LYS A 1 70 ? 33.614 -15.666 -24.624 1.00 73.88 70 LYS A N 1
ATOM 533 C CA . LYS A 1 70 ? 34.825 -16.049 -23.890 1.00 73.88 70 LYS A CA 1
ATOM 534 C C . LYS A 1 70 ? 35.033 -15.149 -22.664 1.00 73.88 70 LYS A C 1
ATOM 536 O O . LYS A 1 70 ? 35.313 -15.648 -21.578 1.00 73.88 70 LYS A O 1
ATOM 541 N N . GLU A 1 71 ? 34.820 -13.848 -22.825 1.00 74.38 71 GLU A N 1
ATOM 542 C CA . GLU A 1 71 ? 34.960 -12.835 -21.777 1.00 74.38 71 GLU A CA 1
ATOM 543 C C . GLU A 1 71 ? 33.914 -13.023 -20.664 1.00 74.38 71 GLU A C 1
ATOM 545 O O . GLU A 1 71 ? 34.227 -12.870 -19.482 1.00 74.38 71 GLU A O 1
ATOM 550 N N . GLU A 1 72 ? 32.685 -13.415 -21.015 1.00 72.56 72 GLU A N 1
ATOM 551 C CA . GLU A 1 72 ? 31.614 -13.703 -20.051 1.00 72.56 72 GLU A CA 1
ATOM 552 C C . GLU A 1 72 ? 31.896 -14.971 -19.231 1.00 72.56 72 GLU A C 1
ATOM 554 O O . GLU A 1 72 ? 31.631 -15.005 -18.024 1.00 72.56 72 GLU A O 1
ATOM 559 N N . LEU A 1 73 ? 32.474 -16.003 -19.857 1.00 68.81 73 LEU A N 1
ATOM 560 C CA . LEU A 1 73 ? 32.908 -17.223 -19.168 1.00 68.81 73 LEU A CA 1
ATOM 561 C C . LEU A 1 73 ? 34.078 -16.941 -18.218 1.00 68.81 73 LEU A C 1
ATOM 563 O O . LEU A 1 73 ? 34.044 -17.370 -17.064 1.00 68.81 73 LEU A O 1
ATOM 567 N N . GLU A 1 74 ? 35.083 -16.186 -18.665 1.00 66.56 74 GLU A N 1
ATOM 568 C CA . GLU A 1 74 ? 36.235 -15.796 -17.842 1.00 66.56 74 GLU A CA 1
ATOM 569 C C . GLU A 1 74 ? 35.812 -14.949 -16.630 1.00 66.56 74 GLU A C 1
ATOM 571 O O . GLU A 1 74 ? 36.268 -15.197 -15.507 1.00 66.56 74 GLU A O 1
ATOM 576 N N . ALA A 1 75 ? 34.874 -14.016 -16.817 1.00 69.50 75 ALA A N 1
ATOM 577 C CA . ALA A 1 75 ? 34.301 -13.226 -15.730 1.00 69.50 75 ALA A CA 1
ATOM 578 C C . ALA A 1 75 ? 33.519 -14.095 -14.728 1.00 69.50 75 ALA A C 1
ATOM 580 O O . ALA A 1 75 ? 33.702 -13.955 -13.516 1.00 69.50 75 ALA A O 1
ATOM 581 N N . ALA A 1 76 ? 32.695 -15.033 -15.209 1.00 66.69 76 ALA A N 1
ATOM 582 C CA . ALA A 1 76 ? 31.940 -15.951 -14.355 1.00 66.69 76 ALA A CA 1
ATOM 583 C C . ALA A 1 76 ? 32.854 -16.856 -13.505 1.00 66.69 76 ALA A C 1
ATOM 585 O O . ALA A 1 76 ? 32.580 -17.078 -12.324 1.00 66.69 76 ALA A O 1
ATOM 586 N N . ILE A 1 77 ? 33.964 -17.336 -14.073 1.00 63.28 77 ILE A N 1
ATOM 587 C CA . ILE A 1 77 ? 34.945 -18.184 -13.374 1.00 63.28 77 ILE A CA 1
ATOM 588 C C . ILE A 1 77 ? 35.743 -17.378 -12.347 1.00 63.28 77 ILE A C 1
ATOM 590 O O . ILE A 1 77 ? 35.951 -17.847 -11.227 1.00 63.28 77 ILE A O 1
ATOM 594 N N . SER A 1 78 ? 36.151 -16.152 -12.693 1.00 66.19 78 SER A N 1
ATOM 595 C CA . SER A 1 78 ? 36.823 -15.245 -11.755 1.00 66.19 78 SER A CA 1
ATOM 596 C C . SER A 1 78 ? 35.942 -14.939 -10.534 1.00 66.19 78 SER A C 1
ATOM 598 O O . SER A 1 78 ? 36.438 -14.901 -9.407 1.00 66.19 78 SER A O 1
ATOM 600 N N . LEU A 1 79 ? 34.621 -14.825 -10.731 1.00 56.88 79 LEU A N 1
ATOM 601 C CA . LEU A 1 79 ? 33.641 -14.660 -9.653 1.00 56.88 79 LEU A CA 1
ATOM 602 C C . LEU A 1 79 ? 33.403 -15.932 -8.821 1.00 56.88 79 LEU A C 1
ATOM 604 O O . LEU A 1 79 ? 33.216 -15.831 -7.608 1.00 56.88 79 LEU A O 1
ATOM 608 N N . ALA A 1 80 ? 33.411 -17.119 -9.437 1.00 59.72 80 ALA A N 1
ATOM 609 C CA . ALA A 1 80 ? 33.179 -18.394 -8.746 1.00 59.72 80 ALA A CA 1
ATOM 610 C C . ALA A 1 80 ? 34.300 -18.768 -7.753 1.00 59.72 80 ALA A C 1
ATOM 612 O O . ALA A 1 80 ? 34.089 -19.588 -6.863 1.00 59.72 80 ALA A O 1
ATOM 613 N N . GLY A 1 81 ? 35.476 -18.138 -7.866 1.00 50.66 81 GLY A N 1
ATOM 614 C CA . GLY A 1 81 ? 36.582 -18.262 -6.911 1.00 50.66 81 GLY A CA 1
ATOM 615 C C . GLY A 1 81 ? 36.377 -17.536 -5.571 1.00 50.66 81 GLY A C 1
ATOM 616 O O . GLY A 1 81 ? 37.266 -17.583 -4.721 1.00 50.66 81 GLY A O 1
ATOM 617 N N . MET A 1 82 ? 35.242 -16.860 -5.356 1.00 42.38 82 MET A N 1
ATOM 618 C CA . MET A 1 82 ? 34.901 -16.252 -4.065 1.00 42.38 82 MET A CA 1
ATOM 619 C C . MET A 1 82 ? 34.136 -17.239 -3.166 1.00 42.38 82 MET A C 1
ATOM 621 O O . MET A 1 82 ? 33.227 -17.920 -3.640 1.00 42.38 82 MET A O 1
ATOM 625 N N . PRO A 1 83 ? 34.454 -17.324 -1.859 1.00 37.25 83 PRO A N 1
ATOM 626 C CA . PRO A 1 83 ? 33.822 -18.282 -0.959 1.00 37.25 83 PRO A CA 1
ATOM 627 C C . PRO A 1 83 ? 32.322 -17.993 -0.817 1.00 37.25 83 PRO A C 1
ATOM 629 O O . PRO A 1 83 ? 31.909 -17.009 -0.202 1.00 37.25 83 PRO A O 1
ATOM 632 N N . PHE A 1 84 ? 31.499 -18.882 -1.370 1.00 36.25 84 PHE A N 1
ATOM 633 C CA . PHE A 1 84 ? 30.056 -18.892 -1.168 1.00 36.25 84 PHE A CA 1
ATOM 634 C C . PHE A 1 84 ? 29.747 -19.276 0.286 1.00 36.25 84 PHE A C 1
ATOM 636 O O . PHE A 1 84 ? 30.022 -20.396 0.716 1.00 36.25 84 PHE A O 1
ATOM 643 N N . SER A 1 85 ? 29.174 -18.347 1.054 1.00 32.19 85 SER A N 1
ATOM 644 C CA . SER A 1 85 ? 28.623 -18.630 2.382 1.00 32.19 85 SER A CA 1
ATOM 645 C C . SER A 1 85 ? 27.106 -18.796 2.250 1.00 32.19 85 SER A C 1
ATOM 647 O O . SER A 1 85 ? 26.414 -17.801 2.006 1.00 32.19 85 SER A O 1
ATOM 649 N N . PRO A 1 86 ? 26.557 -20.021 2.347 1.00 32.31 86 PRO A N 1
ATOM 650 C CA . PRO A 1 86 ? 25.117 -20.218 2.265 1.00 32.31 86 PRO A CA 1
ATOM 651 C C . PRO A 1 86 ? 24.408 -19.508 3.433 1.00 32.31 86 PRO A C 1
ATOM 653 O O . PRO A 1 86 ? 24.914 -19.502 4.561 1.00 32.31 86 PRO A O 1
ATOM 656 N N . PRO A 1 87 ? 23.223 -18.911 3.206 1.00 40.38 87 PRO A N 1
ATOM 657 C CA . PRO A 1 87 ? 22.467 -18.264 4.268 1.00 40.38 87 PRO A CA 1
ATOM 658 C C . PRO A 1 87 ? 22.108 -19.277 5.362 1.00 40.38 87 PRO A C 1
ATOM 660 O O . PRO A 1 87 ? 21.591 -20.360 5.095 1.00 40.38 87 PRO A O 1
ATOM 663 N N . SER A 1 88 ? 22.378 -18.909 6.617 1.00 34.91 88 SER A N 1
ATOM 664 C CA . SER A 1 88 ? 22.082 -19.755 7.774 1.00 34.91 88 SER A CA 1
ATOM 665 C C . SER A 1 88 ? 20.587 -20.088 7.845 1.00 34.91 88 SER A C 1
ATOM 667 O O . SER A 1 88 ? 19.731 -19.221 8.042 1.00 34.91 88 SER A O 1
ATOM 669 N N . HIS A 1 89 ? 20.259 -21.373 7.705 1.00 33.59 89 HIS A N 1
ATOM 670 C CA . HIS A 1 89 ? 18.915 -21.887 7.934 1.00 33.59 89 HIS A CA 1
ATOM 671 C C . HIS A 1 89 ? 18.562 -21.756 9.423 1.00 33.59 89 HIS A C 1
ATOM 673 O O . HIS A 1 89 ? 18.813 -22.653 10.230 1.00 33.59 89 HIS A O 1
ATOM 679 N N . LYS A 1 90 ? 17.949 -20.636 9.817 1.00 41.12 90 LYS A N 1
ATOM 680 C CA . LYS A 1 90 ? 17.241 -20.554 11.100 1.00 41.12 90 LYS A CA 1
ATOM 681 C C . LYS A 1 90 ? 16.032 -21.488 11.036 1.00 41.12 90 LYS A C 1
ATOM 683 O O . LYS A 1 90 ? 15.076 -21.213 10.315 1.00 41.12 90 LYS A O 1
ATOM 688 N N . LYS A 1 91 ? 16.074 -22.586 11.799 1.00 35.72 91 LYS A N 1
ATOM 689 C CA . LYS A 1 91 ? 14.933 -23.491 12.011 1.00 35.72 91 LYS A CA 1
ATOM 690 C C . LYS A 1 91 ? 13.745 -22.691 12.561 1.00 35.72 91 LYS A C 1
ATOM 692 O O . LYS A 1 91 ? 13.751 -22.280 13.720 1.00 35.72 91 LYS A O 1
ATOM 697 N N . LEU A 1 92 ? 12.736 -22.461 11.724 1.00 35.50 92 LEU A N 1
ATOM 698 C CA . LEU A 1 92 ? 11.443 -21.918 12.134 1.00 35.50 92 LEU A CA 1
ATOM 699 C C . LEU A 1 92 ? 10.696 -23.000 12.924 1.00 35.50 92 LEU A C 1
ATOM 701 O O . LEU A 1 92 ? 10.378 -24.060 12.389 1.00 35.50 92 LEU A O 1
ATOM 705 N N . LYS A 1 93 ? 10.435 -22.745 14.210 1.00 35.28 93 LYS A N 1
ATOM 706 C CA . LYS A 1 93 ? 9.528 -23.568 15.019 1.00 35.28 93 LYS A CA 1
ATOM 707 C C . LYS A 1 93 ? 8.098 -23.362 14.506 1.00 35.28 93 LYS A C 1
ATOM 709 O O . LYS A 1 93 ? 7.551 -22.270 14.636 1.00 35.28 93 LYS A O 1
ATOM 714 N N . LEU A 1 94 ? 7.513 -24.409 13.929 1.00 36.47 94 LEU A N 1
ATOM 715 C CA . LEU A 1 94 ? 6.099 -24.471 13.558 1.00 36.47 94 LEU A CA 1
ATOM 716 C C . LEU A 1 94 ? 5.256 -24.686 14.824 1.00 36.47 94 LEU A C 1
ATOM 718 O O . LEU A 1 94 ? 5.212 -25.783 15.379 1.00 36.47 94 LEU A O 1
ATOM 722 N N . GLY A 1 95 ? 4.614 -23.618 15.298 1.00 38.41 95 GLY A N 1
ATOM 723 C CA . GLY A 1 95 ? 3.516 -23.719 16.257 1.00 38.41 95 GLY A CA 1
ATOM 724 C C . GLY A 1 95 ? 2.274 -24.253 15.547 1.00 38.41 95 GLY A C 1
ATOM 725 O O . GLY A 1 95 ? 1.876 -23.714 14.516 1.00 38.41 95 GLY A O 1
ATOM 726 N N . HIS A 1 96 ? 1.694 -25.327 16.078 1.00 35.28 96 HIS A N 1
ATOM 727 C CA . HIS A 1 96 ? 0.473 -25.938 15.563 1.00 35.28 96 HIS A CA 1
ATOM 728 C C . HIS A 1 96 ? -0.720 -25.012 15.828 1.00 35.28 96 HIS A C 1
ATOM 730 O O . HIS A 1 96 ? -1.114 -24.843 16.975 1.00 35.28 96 HIS A O 1
ATOM 736 N N . ASN A 1 97 ? -1.293 -24.433 14.774 1.00 42.50 97 ASN A N 1
ATOM 737 C CA . ASN A 1 97 ? -2.649 -23.885 14.767 1.00 42.50 97 ASN A CA 1
ATOM 738 C C . ASN A 1 97 ? -3.297 -24.278 13.431 1.00 42.50 97 ASN A C 1
ATOM 740 O O . ASN A 1 97 ? -2.800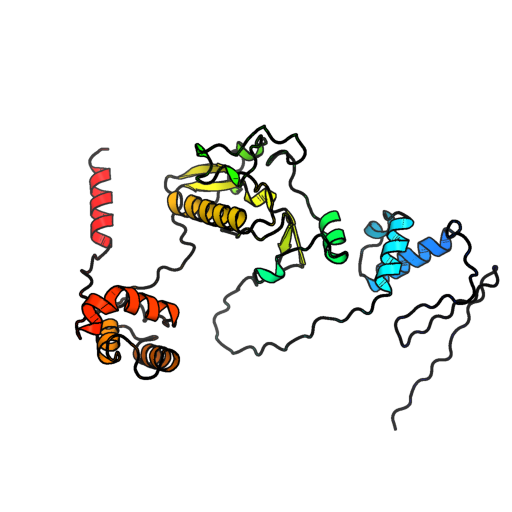 -23.910 12.367 1.00 42.50 97 ASN A O 1
ATOM 744 N N . ASN A 1 98 ? -4.381 -25.055 13.499 1.00 42.22 98 ASN A N 1
ATOM 745 C CA . ASN A 1 98 ? -5.079 -25.692 12.374 1.00 42.22 98 ASN A CA 1
ATOM 746 C C . ASN A 1 98 ? -5.925 -24.708 11.544 1.00 42.22 98 ASN A C 1
ATOM 748 O O . ASN A 1 98 ? -7.135 -24.858 11.403 1.00 42.22 98 ASN A O 1
ATOM 752 N N . GLY A 1 99 ? -5.275 -23.710 10.958 1.00 41.22 99 GLY A N 1
ATOM 753 C CA . GLY A 1 99 ? -5.795 -22.966 9.820 1.00 41.22 99 GLY A CA 1
ATOM 754 C C . GLY A 1 99 ? -4.679 -22.865 8.799 1.00 41.22 99 GLY A C 1
ATOM 755 O O . GLY A 1 99 ? -3.714 -22.135 9.027 1.00 41.22 99 GLY A O 1
ATOM 756 N N . ILE A 1 100 ? -4.775 -23.605 7.691 1.00 38.53 100 ILE A N 1
ATOM 757 C CA . ILE A 1 100 ? -3.845 -23.474 6.563 1.00 38.53 100 ILE A CA 1
ATOM 758 C C . ILE A 1 100 ? -4.124 -22.116 5.910 1.00 38.53 100 ILE A C 1
ATOM 760 O O . ILE A 1 100 ? -4.825 -21.996 4.912 1.00 38.53 100 ILE A O 1
ATOM 764 N N . ILE A 1 101 ? -3.601 -21.053 6.514 1.00 41.00 101 ILE A N 1
ATOM 765 C CA . ILE A 1 101 ? -3.470 -19.766 5.854 1.00 41.00 101 ILE A CA 1
ATOM 766 C C . ILE A 1 101 ? -2.252 -19.932 4.955 1.00 41.00 101 ILE A C 1
ATOM 768 O O . ILE A 1 101 ? -1.116 -19.821 5.421 1.00 41.00 101 ILE A O 1
ATOM 772 N N . LEU A 1 102 ? -2.487 -20.214 3.671 1.00 37.22 102 LEU A N 1
ATOM 773 C CA . LEU A 1 102 ? -1.492 -20.049 2.612 1.00 37.22 102 LEU A CA 1
ATOM 774 C C . LEU A 1 102 ? -1.128 -18.561 2.547 1.00 37.22 102 LEU A C 1
ATOM 776 O O . LEU A 1 102 ? -1.596 -17.809 1.697 1.00 37.22 102 LEU A O 1
ATOM 780 N N . LYS A 1 103 ? -0.305 -18.097 3.491 1.00 43.50 103 LYS A N 1
ATOM 781 C CA . LYS A 1 103 ? 0.413 -16.842 3.333 1.00 43.50 103 LYS A CA 1
ATOM 782 C C . LYS A 1 103 ? 1.373 -17.107 2.189 1.00 43.50 103 LYS A C 1
ATOM 784 O O . LYS A 1 103 ? 2.417 -17.716 2.409 1.00 43.50 103 LYS A O 1
ATOM 789 N N . SER A 1 104 ? 1.024 -16.679 0.975 1.00 52.50 104 SER A N 1
ATOM 790 C CA . SER A 1 104 ? 2.031 -16.480 -0.063 1.00 52.50 104 SER A CA 1
ATOM 791 C C . SER A 1 104 ? 3.145 -15.685 0.608 1.00 52.50 104 SER A C 1
ATOM 793 O O . SER A 1 104 ? 2.881 -14.588 1.113 1.00 52.50 104 SER A O 1
ATOM 795 N N . ALA A 1 105 ? 4.330 -16.275 0.750 1.00 62.34 105 ALA A N 1
ATOM 796 C CA . ALA A 1 105 ? 5.436 -15.662 1.465 1.00 62.34 105 ALA A CA 1
ATOM 797 C C . ALA A 1 105 ? 5.945 -14.484 0.630 1.00 62.34 105 ALA A C 1
ATOM 799 O O . ALA A 1 105 ? 6.935 -14.588 -0.086 1.00 62.34 105 ALA A O 1
ATOM 800 N N . LEU A 1 106 ? 5.218 -13.365 0.663 1.00 76.75 106 LEU A N 1
ATOM 801 C CA . LEU A 1 106 ? 5.641 -12.135 0.025 1.00 76.75 106 LEU A CA 1
ATOM 802 C C . LEU A 1 106 ? 6.954 -11.741 0.690 1.00 76.75 106 LEU A C 1
ATOM 804 O O . LEU A 1 106 ? 6.999 -11.508 1.903 1.00 76.75 106 LEU A O 1
ATOM 808 N N . ALA A 1 107 ? 8.019 -11.702 -0.109 1.00 86.31 107 ALA A N 1
ATOM 809 C CA . ALA A 1 107 ? 9.332 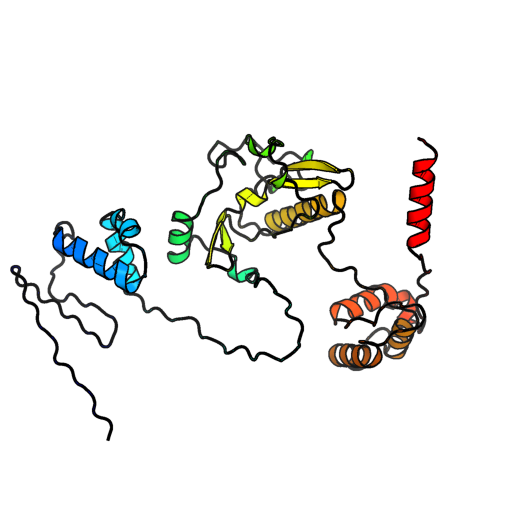-11.296 0.351 1.00 86.31 107 ALA A CA 1
ATOM 810 C C . ALA A 1 107 ? 9.231 -9.943 1.068 1.00 86.31 107 ALA A C 1
ATOM 812 O O . ALA A 1 107 ? 8.535 -9.014 0.626 1.00 86.31 107 ALA A O 1
ATOM 813 N N . ALA A 1 108 ? 9.922 -9.820 2.202 1.00 90.62 108 ALA A N 1
ATOM 814 C CA . ALA A 1 108 ? 9.927 -8.574 2.951 1.00 90.62 108 ALA A CA 1
ATOM 815 C C . ALA A 1 108 ? 10.438 -7.447 2.045 1.00 90.62 108 ALA A C 1
ATOM 817 O O . ALA A 1 108 ? 11.336 -7.658 1.236 1.00 90.62 108 ALA A O 1
ATOM 818 N N . ARG A 1 109 ? 9.920 -6.220 2.192 1.00 92.06 109 ARG A N 1
ATOM 819 C CA . ARG A 1 109 ? 10.298 -5.084 1.324 1.00 92.06 109 ARG A CA 1
ATOM 820 C C . ARG A 1 109 ? 11.814 -4.931 1.141 1.00 92.06 109 ARG A C 1
ATOM 822 O O . ARG A 1 109 ? 12.247 -4.658 0.035 1.00 92.06 109 ARG A O 1
ATOM 829 N N . LYS A 1 110 ? 12.607 -5.145 2.196 1.00 93.88 110 LYS A N 1
ATOM 830 C CA . LYS A 1 110 ? 14.077 -5.080 2.131 1.00 93.88 110 LYS A CA 1
ATOM 831 C C . LYS A 1 110 ? 14.699 -6.143 1.217 1.00 93.88 110 LYS A C 1
ATOM 833 O O . LYS A 1 110 ? 15.684 -5.851 0.566 1.00 93.88 110 LYS A O 1
ATOM 838 N N . GLN A 1 111 ? 14.119 -7.341 1.158 1.00 94.62 111 GLN A N 1
ATOM 839 C CA . GLN A 1 111 ? 14.582 -8.440 0.299 1.00 94.62 111 GLN A CA 1
ATOM 840 C C . GLN A 1 111 ? 14.218 -8.223 -1.175 1.00 94.62 111 GLN A C 1
ATOM 842 O O . GLN A 1 111 ? 14.795 -8.861 -2.046 1.00 94.62 111 GLN A O 1
ATOM 847 N N . ARG A 1 112 ? 13.253 -7.334 -1.442 1.00 95.88 112 ARG A N 1
ATOM 848 C CA . ARG A 1 112 ? 12.787 -7.000 -2.792 1.00 95.88 112 ARG A CA 1
ATOM 849 C C . ARG A 1 112 ? 13.621 -5.918 -3.475 1.00 95.88 112 ARG A C 1
ATOM 851 O O . ARG A 1 112 ? 13.508 -5.765 -4.684 1.00 95.88 112 ARG A O 1
ATOM 858 N N . ILE A 1 113 ? 14.412 -5.155 -2.719 1.00 96.81 113 ILE A N 1
ATOM 859 C CA . ILE A 1 113 ? 15.262 -4.090 -3.266 1.00 96.81 113 ILE A CA 1
ATOM 860 C C . ILE A 1 113 ? 16.457 -4.738 -3.966 1.00 96.81 113 ILE A C 1
ATOM 862 O O . ILE A 1 113 ? 17.106 -5.612 -3.394 1.00 96.81 113 ILE A O 1
ATOM 866 N N . VAL A 1 114 ? 16.716 -4.302 -5.195 1.00 96.94 114 VAL A N 1
ATOM 867 C CA . VAL A 1 114 ? 17.821 -4.766 -6.041 1.00 96.94 114 VAL A CA 1
ATOM 868 C C . VAL A 1 114 ? 18.860 -3.655 -6.110 1.00 96.94 114 VAL A C 1
ATOM 870 O O . VAL A 1 114 ? 18.489 -2.503 -6.348 1.00 96.94 114 VAL A O 1
ATOM 873 N N . ASP A 1 115 ? 20.135 -3.983 -5.914 1.00 96.56 115 ASP A N 1
ATOM 874 C CA . ASP A 1 115 ? 21.233 -3.020 -6.043 1.00 96.56 115 ASP A CA 1
ATOM 875 C C . ASP A 1 115 ? 22.013 -3.270 -7.343 1.00 96.56 115 ASP A C 1
ATOM 877 O O . ASP A 1 115 ? 22.800 -4.214 -7.407 1.00 96.56 115 ASP A O 1
ATOM 881 N N . PRO A 1 116 ? 21.869 -2.419 -8.376 1.00 95.00 116 PRO A N 1
ATOM 882 C CA . PRO A 1 116 ? 22.585 -2.592 -9.639 1.00 95.00 116 PRO A CA 1
ATOM 883 C C . PRO A 1 116 ? 24.114 -2.551 -9.514 1.00 95.00 116 PRO A C 1
ATOM 885 O O . PRO A 1 116 ? 24.802 -2.968 -10.441 1.00 95.00 116 PRO A O 1
ATOM 888 N N . LYS A 1 117 ? 24.660 -2.029 -8.407 1.00 95.94 117 LYS A N 1
ATOM 889 C CA . LYS A 1 117 ? 26.111 -1.985 -8.165 1.00 95.94 117 LYS A CA 1
ATOM 890 C C . LYS A 1 117 ? 26.666 -3.324 -7.682 1.00 95.94 117 LYS A C 1
ATOM 892 O O . LYS A 1 117 ? 27.874 -3.539 -7.749 1.00 95.94 117 LYS A O 1
ATOM 897 N N . LEU A 1 118 ? 25.811 -4.219 -7.189 1.00 96.00 118 LEU A N 1
ATOM 898 C CA . LEU A 1 118 ? 26.203 -5.562 -6.787 1.00 96.00 118 LEU A CA 1
ATOM 899 C C . LEU A 1 118 ? 26.264 -6.463 -8.029 1.00 96.00 118 LEU A C 1
ATOM 901 O O . LEU A 1 118 ? 25.270 -6.618 -8.732 1.00 96.00 118 LEU A O 1
ATOM 905 N N . ALA A 1 119 ? 27.407 -7.111 -8.279 1.00 95.69 119 ALA A N 1
ATOM 906 C CA . ALA A 1 119 ? 27.611 -7.932 -9.480 1.00 95.69 119 ALA A CA 1
ATOM 907 C C . ALA A 1 119 ? 26.557 -9.047 -9.650 1.00 95.69 119 ALA A C 1
ATOM 909 O O . ALA A 1 119 ? 26.076 -9.285 -10.756 1.00 95.69 119 ALA A O 1
ATOM 910 N N . ALA A 1 120 ? 26.151 -9.689 -8.549 1.00 94.75 120 ALA A N 1
ATOM 911 C CA . ALA A 1 120 ? 25.106 -10.714 -8.566 1.00 94.75 120 ALA A CA 1
ATOM 912 C C . ALA A 1 120 ? 23.756 -10.161 -9.058 1.00 94.75 120 ALA A C 1
ATOM 914 O O . ALA A 1 120 ? 23.072 -10.796 -9.857 1.00 94.75 120 ALA A O 1
ATOM 915 N N . ASP A 1 121 ? 23.393 -8.956 -8.624 1.00 96.00 121 ASP A N 1
ATOM 916 C CA . ASP A 1 121 ? 22.145 -8.301 -9.012 1.00 96.00 121 ASP A CA 1
ATOM 917 C C . ASP A 1 121 ? 22.222 -7.760 -10.435 1.00 96.00 121 ASP A C 1
ATOM 919 O O . ASP A 1 121 ? 21.251 -7.873 -11.178 1.00 96.00 121 ASP A O 1
ATOM 923 N N . ALA A 1 122 ? 23.379 -7.246 -10.851 1.00 96.19 122 ALA A N 1
ATOM 924 C CA . ALA A 1 122 ? 23.613 -6.815 -12.224 1.00 96.19 122 ALA A CA 1
ATOM 925 C C . ALA A 1 122 ? 23.402 -7.965 -13.226 1.00 96.19 122 ALA A C 1
ATOM 927 O O . ALA A 1 122 ? 22.691 -7.788 -14.214 1.00 96.19 122 ALA A O 1
ATOM 928 N N . LEU A 1 123 ? 23.933 -9.161 -12.941 1.00 94.44 123 LEU A N 1
ATOM 929 C CA . LEU A 1 123 ? 23.709 -10.355 -13.770 1.00 94.44 123 LEU A CA 1
ATOM 930 C C . LEU A 1 123 ? 22.228 -10.744 -13.831 1.00 94.44 123 LEU A C 1
ATOM 932 O O . LEU A 1 123 ? 21.709 -11.076 -14.898 1.00 94.44 123 LEU A O 1
ATOM 936 N N . LEU A 1 124 ? 21.524 -10.662 -12.701 1.00 95.50 124 LEU A N 1
ATOM 937 C CA . LEU A 1 124 ? 20.088 -10.922 -12.667 1.00 95.50 124 LEU A CA 1
ATOM 938 C C . LEU A 1 124 ? 19.295 -9.882 -13.465 1.00 95.50 124 LEU A C 1
ATOM 940 O O . LEU A 1 124 ? 18.338 -10.249 -14.138 1.00 95.50 124 LEU A O 1
ATOM 944 N N . ILE A 1 125 ? 19.691 -8.607 -13.422 1.00 95.69 125 ILE A N 1
ATOM 945 C CA . ILE A 1 125 ? 19.068 -7.525 -14.197 1.00 95.69 125 ILE A CA 1
ATOM 946 C C . ILE A 1 125 ? 19.257 -7.759 -15.698 1.00 95.69 125 ILE A C 1
ATOM 948 O O . ILE A 1 125 ? 18.318 -7.558 -16.467 1.00 95.69 125 ILE A O 1
ATOM 952 N N . LEU A 1 126 ? 20.445 -8.198 -16.121 1.00 94.19 126 LEU A N 1
ATOM 953 C CA . LEU A 1 126 ? 20.718 -8.520 -17.525 1.00 94.19 126 LEU A CA 1
ATOM 954 C C . LEU A 1 126 ? 19.823 -9.656 -18.031 1.00 94.19 126 LEU A C 1
ATOM 956 O O . LEU A 1 126 ? 19.328 -9.587 -19.153 1.00 94.19 126 LEU A O 1
ATOM 960 N N . GLY A 1 127 ? 19.575 -10.663 -17.189 1.00 93.88 127 GLY A N 1
ATOM 961 C CA . GLY A 1 127 ? 18.688 -11.785 -17.499 1.00 93.88 127 GLY A CA 1
ATOM 962 C C . GLY A 1 127 ? 17.199 -11.542 -17.231 1.00 93.88 127 GLY A C 1
ATOM 963 O O . GLY A 1 127 ? 16.404 -12.455 -17.456 1.00 93.88 127 GLY A O 1
ATOM 964 N N . ALA A 1 128 ? 16.807 -10.375 -16.714 1.00 94.81 128 ALA A N 1
ATOM 965 C CA . ALA A 1 128 ? 15.426 -10.092 -16.343 1.00 94.81 128 ALA A CA 1
ATOM 966 C C . ALA A 1 128 ? 14.556 -9.785 -17.570 1.00 94.81 128 ALA A C 1
ATOM 968 O O . ALA A 1 128 ? 14.975 -9.085 -18.496 1.00 94.81 128 ALA A O 1
ATOM 969 N N . THR A 1 129 ? 13.299 -10.233 -17.538 1.00 93.25 129 THR A N 1
ATOM 970 C CA . THR A 1 129 ? 12.302 -9.844 -18.540 1.00 93.25 129 THR A CA 1
ATOM 971 C C . THR A 1 129 ? 11.994 -8.357 -18.388 1.00 93.25 129 THR A C 1
ATOM 973 O O . THR A 1 129 ? 11.385 -7.926 -17.405 1.00 93.25 129 THR A O 1
ATOM 976 N N . LYS A 1 130 ? 12.452 -7.562 -19.358 1.00 93.06 130 LYS A N 1
ATOM 977 C CA . LYS A 1 130 ? 12.232 -6.115 -19.387 1.00 93.06 130 LYS A CA 1
ATOM 978 C C . LYS A 1 130 ? 10.823 -5.812 -19.876 1.00 93.06 130 LYS A C 1
ATOM 980 O O . LYS A 1 130 ? 10.311 -6.498 -20.758 1.00 93.06 130 LYS A O 1
ATOM 985 N N . ALA A 1 131 ? 10.225 -4.750 -19.348 1.00 91.94 131 ALA A N 1
ATOM 986 C CA . ALA A 1 131 ? 8.956 -4.290 -19.882 1.00 91.94 131 ALA A CA 1
ATOM 987 C C . ALA A 1 131 ? 9.137 -3.714 -21.288 1.00 91.94 131 ALA A C 1
ATOM 989 O O . ALA A 1 131 ? 9.986 -2.842 -21.507 1.00 91.94 131 ALA A O 1
ATOM 990 N N . SER A 1 132 ? 8.301 -4.175 -22.212 1.00 90.31 132 SER A N 1
ATOM 991 C CA . SER A 1 132 ? 8.269 -3.720 -23.596 1.00 90.31 132 SER A CA 1
ATOM 992 C C . SER A 1 132 ? 7.935 -2.223 -23.720 1.00 90.31 132 SER A C 1
ATOM 994 O O . SER A 1 132 ? 7.545 -1.541 -22.760 1.00 90.31 132 SER A O 1
ATOM 996 N N . SER A 1 133 ? 8.174 -1.678 -24.913 1.00 89.75 133 SER A N 1
ATOM 997 C CA . SER A 1 133 ? 7.897 -0.278 -25.265 1.00 89.75 133 SER A CA 1
ATOM 998 C C . SER A 1 133 ? 6.398 0.038 -25.373 1.00 89.75 133 SER A C 1
ATOM 1000 O O . SER A 1 133 ? 6.005 1.200 -25.317 1.00 89.75 133 SER A O 1
ATOM 1002 N N . ASP A 1 134 ? 5.544 -0.985 -25.438 1.00 91.38 134 ASP A N 1
ATOM 1003 C CA . ASP A 1 134 ? 4.080 -0.886 -25.428 1.00 91.38 134 ASP A CA 1
ATOM 1004 C C . ASP A 1 134 ? 3.505 -0.267 -24.140 1.00 91.38 134 ASP A C 1
ATOM 1006 O O . ASP A 1 134 ? 2.438 0.346 -24.179 1.00 91.38 134 ASP A O 1
ATOM 1010 N N . VAL A 1 135 ? 4.192 -0.397 -22.999 1.00 88.50 135 VAL A N 1
ATOM 1011 C CA . VAL A 1 135 ? 3.792 0.243 -21.737 1.00 88.50 135 VAL A CA 1
ATOM 1012 C C . VAL A 1 135 ? 4.060 1.744 -21.832 1.00 88.50 135 VAL A C 1
ATOM 1014 O O . VAL A 1 135 ? 3.146 2.561 -21.772 1.00 88.50 135 VAL A O 1
ATOM 1017 N N . TYR A 1 136 ? 5.324 2.103 -22.004 1.00 88.06 136 TYR A N 1
ATOM 1018 C CA . TYR A 1 136 ? 5.786 3.418 -22.435 1.00 88.06 136 TYR A CA 1
ATOM 1019 C C . TYR A 1 136 ? 7.199 3.249 -22.967 1.00 88.06 136 TYR A C 1
ATOM 1021 O O . TYR A 1 136 ? 7.895 2.308 -22.575 1.00 88.06 136 TYR A O 1
ATOM 1029 N N . ASP A 1 137 ? 7.655 4.147 -23.818 1.00 77.56 137 ASP A N 1
ATOM 1030 C CA . ASP A 1 137 ? 9.022 4.066 -24.300 1.00 77.56 137 ASP A CA 1
ATOM 1031 C C . ASP A 1 137 ? 9.967 4.695 -23.263 1.00 77.56 137 ASP A C 1
ATOM 1033 O O . ASP A 1 137 ? 9.882 5.885 -22.965 1.00 77.56 137 ASP A O 1
ATOM 1037 N N . SER A 1 138 ? 10.778 3.862 -22.598 1.00 65.19 138 SER A N 1
ATOM 1038 C CA . SER A 1 138 ? 11.763 4.347 -21.618 1.00 65.19 138 SER A CA 1
ATOM 1039 C C . SER A 1 138 ? 13.036 4.859 -22.273 1.00 65.19 138 SER A C 1
ATOM 1041 O O . SER A 1 138 ? 13.818 5.519 -21.586 1.00 65.19 138 SER A O 1
ATOM 1043 N N . ASP A 1 139 ? 13.230 4.496 -23.539 1.00 61.84 139 ASP A N 1
ATOM 1044 C CA . ASP A 1 139 ? 14.451 4.704 -24.300 1.00 61.84 139 ASP A CA 1
ATOM 1045 C C . ASP A 1 139 ? 14.237 5.805 -25.356 1.00 61.84 139 ASP A C 1
ATOM 1047 O O . ASP A 1 139 ? 15.207 6.421 -25.785 1.00 61.84 139 ASP A O 1
ATOM 1051 N N . ALA A 1 140 ? 12.981 6.118 -25.704 1.00 64.44 140 ALA A N 1
ATOM 1052 C CA . ALA A 1 140 ? 12.629 7.369 -26.367 1.00 64.44 140 ALA A CA 1
ATOM 1053 C C . ALA A 1 140 ? 12.951 8.572 -25.475 1.00 64.44 140 ALA A C 1
ATOM 1055 O O . ALA A 1 140 ? 12.755 8.539 -24.252 1.00 64.44 140 ALA A O 1
ATOM 1056 N N . ASP A 1 141 ? 13.398 9.652 -26.118 1.00 64.44 141 ASP A N 1
ATOM 1057 C CA . ASP A 1 141 ? 13.634 10.937 -25.476 1.00 64.44 141 ASP A CA 1
ATOM 1058 C C . ASP A 1 141 ? 12.400 11.315 -24.651 1.00 64.44 141 ASP A C 1
ATOM 1060 O O . ASP A 1 141 ? 11.278 11.414 -25.158 1.00 64.44 141 ASP A O 1
ATOM 1064 N N . SER A 1 142 ? 12.593 11.435 -23.333 1.00 74.81 142 SER A N 1
ATOM 1065 C CA . SER A 1 142 ? 11.521 11.876 -22.444 1.00 74.81 142 SER A CA 1
ATOM 1066 C C . SER A 1 142 ? 10.991 13.201 -22.975 1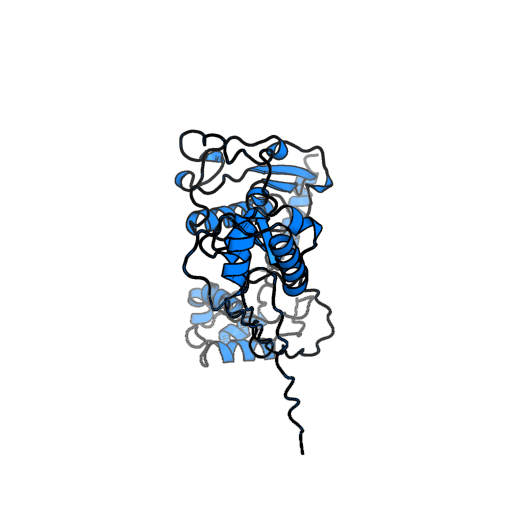.00 74.81 142 SER A C 1
ATOM 1068 O O . SER A 1 142 ? 11.778 14.068 -23.347 1.00 74.81 142 SER A O 1
ATOM 1070 N N . LEU A 1 143 ? 9.666 13.349 -23.018 1.00 85.81 143 LEU A N 1
ATOM 1071 C CA . LEU A 1 143 ? 9.071 14.608 -23.443 1.00 85.81 143 LEU A CA 1
ATOM 1072 C C . LEU A 1 143 ? 9.583 15.718 -22.526 1.00 85.81 143 LEU A C 1
ATOM 1074 O O . LEU A 1 143 ? 9.756 15.501 -21.322 1.00 85.81 143 LEU A O 1
ATOM 1078 N N . ASP A 1 144 ? 9.792 16.902 -23.089 1.00 89.38 144 ASP A N 1
ATOM 1079 C CA . ASP A 1 144 ? 10.278 18.025 -22.305 1.00 89.38 144 ASP A CA 1
ATOM 1080 C C . ASP A 1 144 ? 9.342 18.327 -21.123 1.00 89.38 144 ASP A C 1
ATOM 1082 O O . ASP A 1 144 ? 8.106 18.253 -21.207 1.00 89.38 144 ASP A O 1
ATOM 1086 N N . GLY A 1 145 ? 9.963 18.681 -19.998 1.00 91.88 145 GLY A N 1
ATOM 1087 C CA . GLY A 1 145 ? 9.285 19.119 -18.784 1.00 91.88 145 GLY A CA 1
ATOM 1088 C C . GLY A 1 145 ? 8.837 18.012 -17.822 1.00 91.88 145 GLY A C 1
ATOM 1089 O O . GLY A 1 145 ? 9.225 16.844 -17.887 1.00 91.88 145 GLY A O 1
ATOM 1090 N N . ASP A 1 146 ? 8.035 18.437 -16.849 1.00 95.12 146 ASP A N 1
ATOM 1091 C CA . ASP A 1 146 ? 7.502 17.593 -15.783 1.00 95.12 146 ASP A CA 1
ATOM 1092 C C . ASP A 1 146 ? 6.246 16.835 -16.224 1.00 95.12 146 ASP A C 1
ATOM 1094 O O . ASP A 1 146 ? 5.558 17.221 -17.172 1.00 95.12 146 ASP A O 1
ATOM 1098 N N . ALA A 1 147 ? 5.893 15.767 -15.501 1.00 94.75 147 ALA A N 1
ATOM 1099 C CA . ALA A 1 147 ? 4.634 15.072 -15.752 1.00 94.75 147 ALA A CA 1
ATOM 1100 C C . ALA A 1 147 ? 3.425 16.035 -15.650 1.00 94.75 147 ALA A C 1
ATOM 1102 O O . ALA A 1 147 ? 3.423 16.926 -14.802 1.00 94.75 147 ALA A O 1
ATOM 1103 N N . PRO A 1 148 ? 2.341 15.843 -16.426 1.00 94.56 148 PRO A N 1
ATOM 1104 C CA . PRO A 1 148 ? 1.181 16.730 -16.360 1.00 94.56 148 PRO A CA 1
ATOM 1105 C C . PRO A 1 148 ? 0.557 16.782 -14.957 1.00 94.56 148 PRO A C 1
ATOM 1107 O O . PRO A 1 148 ? 0.329 15.742 -14.328 1.00 94.56 148 PRO A O 1
ATOM 1110 N N . SER A 1 149 ? 0.184 17.978 -14.488 1.00 94.38 149 SER A N 1
ATOM 1111 C CA . SER A 1 149 ? -0.452 18.189 -13.172 1.00 94.38 149 SER A CA 1
ATOM 1112 C C . SER A 1 149 ? -1.811 17.486 -13.032 1.00 94.38 149 SER A C 1
ATOM 1114 O O . SER A 1 149 ? -2.210 17.084 -11.938 1.00 94.38 149 SER A O 1
ATOM 1116 N N . SER A 1 150 ? -2.496 17.231 -14.151 1.00 93.69 150 SER A N 1
ATOM 1117 C CA . SER A 1 150 ? -3.692 16.377 -14.210 1.00 93.69 150 SER A CA 1
ATOM 1118 C C . SER A 1 150 ? -3.402 14.927 -13.793 1.00 93.69 150 SER A C 1
ATOM 1120 O O . SER A 1 150 ? -4.264 14.225 -13.252 1.00 93.69 150 SER A O 1
ATOM 1122 N N . THR A 1 151 ? -2.162 14.476 -13.990 1.00 91.12 151 THR A N 1
ATOM 1123 C CA . THR A 1 151 ? -1.717 13.104 -13.738 1.00 91.12 151 THR A CA 1
ATOM 1124 C C . THR A 1 151 ? -0.995 12.966 -12.404 1.00 91.12 151 THR A C 1
ATOM 1126 O O . THR A 1 151 ? -0.792 11.851 -11.951 1.00 91.12 151 THR A O 1
ATOM 1129 N N . THR A 1 152 ? -0.618 14.027 -11.696 1.00 94.44 152 THR A N 1
ATOM 1130 C CA . THR A 1 152 ? -0.031 13.900 -10.352 1.00 94.44 152 THR A CA 1
ATOM 1131 C C . THR A 1 152 ? -0.044 15.231 -9.615 1.00 94.44 152 THR A C 1
ATOM 1133 O O . THR A 1 152 ? 0.102 16.287 -10.209 1.00 94.44 152 THR A O 1
ATOM 1136 N N . THR A 1 153 ? -0.188 15.180 -8.290 1.00 94.62 153 THR A N 1
ATOM 1137 C CA . THR A 1 153 ? -0.096 16.375 -7.435 1.00 94.62 153 THR A CA 1
ATOM 1138 C C . THR A 1 153 ? 1.344 16.849 -7.231 1.00 94.62 153 THR A C 1
ATOM 1140 O O . THR A 1 153 ? 1.549 17.850 -6.558 1.00 94.62 153 THR A O 1
ATOM 1143 N N . LYS A 1 154 ? 2.327 16.070 -7.697 1.00 96.25 154 LYS A N 1
ATOM 1144 C CA . LYS A 1 154 ? 3.765 16.334 -7.567 1.00 96.25 154 LYS A CA 1
ATOM 1145 C C . LYS A 1 154 ? 4.468 16.107 -8.908 1.00 96.25 154 LYS A C 1
ATOM 1147 O O . LYS A 1 154 ? 5.178 15.108 -9.034 1.00 96.25 154 LYS A O 1
ATOM 1152 N N . PRO A 1 155 ? 4.156 16.907 -9.939 1.00 96.94 155 PRO A N 1
ATOM 1153 C CA . PRO A 1 155 ? 4.668 16.717 -11.299 1.00 96.94 155 PRO A CA 1
ATOM 1154 C C . PRO A 1 155 ? 6.199 16.685 -11.370 1.00 96.94 155 PRO A C 1
ATOM 1156 O O . PRO A 1 155 ? 6.759 15.867 -12.096 1.00 96.94 155 PRO A O 1
ATOM 1159 N N . GLU A 1 156 ? 6.867 17.456 -10.517 1.00 97.50 156 GLU A N 1
ATOM 1160 C CA . GLU A 1 156 ? 8.318 17.626 -10.463 1.00 97.50 156 GLU A CA 1
ATOM 1161 C C . GLU A 1 156 ? 9.101 16.335 -10.168 1.00 97.50 156 GLU A C 1
ATOM 1163 O O . GLU A 1 156 ? 10.287 16.243 -10.488 1.00 97.50 156 GLU A O 1
ATOM 1168 N N . LEU A 1 157 ? 8.450 15.329 -9.571 1.00 97.25 157 LEU A N 1
ATOM 1169 C CA . LEU A 1 157 ? 9.061 14.045 -9.208 1.00 97.25 157 LEU A CA 1
ATOM 1170 C C . LEU A 1 157 ? 9.016 13.001 -10.333 1.00 97.25 157 LEU A C 1
ATOM 1172 O O . LEU A 1 157 ? 9.647 11.945 -10.222 1.00 97.25 157 LEU A O 1
ATOM 1176 N N . PHE A 1 158 ? 8.254 13.253 -11.397 1.00 96.62 158 PHE A N 1
ATOM 1177 C CA . PHE A 1 158 ? 7.954 12.259 -12.424 1.00 96.62 158 PHE A CA 1
ATOM 1178 C C . PHE A 1 158 ? 8.312 12.768 -13.816 1.00 96.62 158 PHE A C 1
ATOM 1180 O O . PHE A 1 158 ? 8.314 13.970 -14.076 1.00 96.62 158 PHE A O 1
ATOM 1187 N N . ARG A 1 159 ? 8.636 11.838 -14.713 1.00 94.81 159 ARG A N 1
ATOM 1188 C CA . ARG A 1 159 ? 8.968 12.160 -16.103 1.00 94.81 159 ARG A CA 1
ATOM 1189 C C . ARG A 1 159 ? 7.696 12.410 -16.904 1.00 94.81 159 ARG A C 1
ATOM 1191 O O . ARG A 1 159 ? 6.690 11.721 -16.699 1.00 94.81 159 ARG A O 1
ATOM 1198 N N . ASN A 1 160 ? 7.766 13.347 -17.842 1.00 93.81 160 ASN A N 1
ATOM 1199 C CA . ASN A 1 160 ? 6.793 13.445 -18.916 1.00 93.81 160 ASN A CA 1
ATOM 1200 C C . ASN A 1 160 ? 7.136 12.394 -19.982 1.00 93.81 160 ASN A C 1
ATOM 1202 O O . ASN A 1 160 ? 8.269 12.323 -20.453 1.00 93.81 160 ASN A O 1
ATOM 1206 N N . ILE A 1 161 ? 6.187 11.521 -20.305 1.00 93.25 161 ILE A N 1
ATOM 1207 C CA . ILE A 1 161 ? 6.426 10.378 -21.192 1.00 93.25 161 ILE A CA 1
ATOM 1208 C C . ILE A 1 161 ? 5.297 10.223 -22.198 1.00 93.25 161 ILE A C 1
ATOM 1210 O O . ILE A 1 161 ? 4.136 10.532 -21.909 1.00 93.25 161 ILE A O 1
ATOM 1214 N N . GLN A 1 162 ? 5.635 9.651 -23.349 1.00 92.31 162 GLN A N 1
ATOM 1215 C CA . GLN A 1 162 ? 4.652 9.137 -24.283 1.00 92.31 162 GLN A CA 1
ATOM 1216 C C . GLN A 1 162 ? 4.272 7.704 -23.896 1.00 92.31 162 GLN A C 1
ATOM 1218 O O . GLN A 1 162 ? 5.112 6.813 -23.776 1.00 92.31 162 GLN A O 1
ATOM 1223 N N . TRP A 1 163 ? 2.980 7.490 -23.667 1.00 93.75 163 TRP A N 1
ATOM 1224 C CA . TRP A 1 163 ? 2.438 6.173 -23.348 1.00 93.75 163 TRP A CA 1
ATOM 1225 C C . TRP A 1 163 ? 2.314 5.318 -24.608 1.00 93.75 163 TRP A C 1
ATOM 1227 O O . TRP A 1 163 ? 1.879 5.823 -25.642 1.00 93.75 163 TRP A O 1
ATOM 1237 N N . GLY A 1 164 ? 2.647 4.031 -24.503 1.00 93.75 164 GLY A N 1
ATOM 1238 C CA . GLY A 1 164 ? 2.476 3.089 -25.606 1.00 93.75 164 GLY A CA 1
ATOM 1239 C C . GLY A 1 164 ? 1.042 2.561 -25.721 1.00 93.75 164 GLY A C 1
ATOM 1240 O O . GLY A 1 164 ? 0.136 2.959 -24.977 1.00 93.75 164 GLY A O 1
ATOM 1241 N N . SER A 1 165 ? 0.829 1.645 -26.669 1.00 95.19 165 SER A N 1
ATOM 1242 C CA . SER A 1 165 ? -0.492 1.096 -27.005 1.00 95.19 165 SER A CA 1
ATOM 1243 C C . SER A 1 165 ? -1.166 0.367 -25.840 1.00 95.19 165 SER A C 1
ATOM 1245 O O . SER A 1 165 ? -2.387 0.457 -25.688 1.00 95.19 165 SER A O 1
ATOM 1247 N N . ALA A 1 166 ? -0.393 -0.274 -24.958 1.00 95.19 166 ALA A N 1
ATOM 1248 C CA . ALA A 1 166 ? -0.919 -1.016 -23.815 1.00 95.19 166 ALA A CA 1
ATOM 1249 C C . ALA A 1 166 ? -1.651 -0.108 -22.811 1.00 95.19 166 ALA A C 1
ATOM 1251 O O . ALA A 1 166 ? -2.484 -0.572 -22.028 1.00 95.19 166 ALA A O 1
ATOM 1252 N N . ALA A 1 167 ? -1.367 1.198 -22.829 1.00 95.31 167 ALA A N 1
ATOM 1253 C CA . ALA A 1 167 ? -2.041 2.196 -22.003 1.00 95.31 167 ALA A CA 1
ATOM 1254 C C . ALA A 1 167 ? -3.445 2.573 -22.520 1.00 95.31 167 ALA A C 1
ATOM 1256 O O . ALA A 1 167 ? -4.152 3.349 -21.869 1.00 95.31 167 ALA A O 1
ATOM 1257 N N . SER A 1 168 ? -3.830 2.073 -23.692 1.00 96.69 168 SER A N 1
ATOM 1258 C CA . SER A 1 168 ? -5.127 2.291 -24.345 1.00 96.69 168 SER A CA 1
ATOM 1259 C C . SER A 1 168 ? -5.820 0.996 -24.771 1.00 96.69 168 SER A C 1
ATOM 1261 O O . SER A 1 168 ? -6.897 1.060 -25.352 1.00 96.69 168 SER A O 1
ATOM 1263 N N . ASP A 1 169 ? -5.229 -0.162 -24.486 1.00 97.19 169 ASP A N 1
ATOM 1264 C CA . ASP A 1 169 ? -5.778 -1.453 -24.883 1.00 97.19 169 ASP A CA 1
ATOM 1265 C C . ASP A 1 169 ? -6.813 -1.970 -23.870 1.00 97.19 169 ASP A C 1
ATOM 1267 O O . ASP A 1 169 ? -6.496 -2.222 -22.706 1.00 97.19 169 ASP A O 1
ATOM 1271 N N . TYR A 1 170 ? -8.057 -2.117 -24.331 1.00 97.81 170 TYR A N 1
ATOM 1272 C CA . TYR A 1 170 ? -9.201 -2.641 -23.571 1.00 97.81 170 TYR A CA 1
ATOM 1273 C C . TYR A 1 170 ? -9.698 -3.998 -24.095 1.00 97.81 170 TYR A C 1
ATOM 1275 O O . TYR A 1 170 ? -10.762 -4.463 -23.667 1.00 97.81 170 TYR A O 1
ATOM 1283 N N . SER A 1 171 ? -8.967 -4.605 -25.035 1.00 97.75 171 SER A N 1
ATOM 1284 C CA . SER A 1 171 ? -9.395 -5.803 -25.763 1.00 97.75 171 SER A CA 1
ATOM 1285 C C . SER A 1 171 ? -9.473 -7.053 -24.885 1.00 97.75 171 SER A C 1
ATOM 1287 O O . SER A 1 171 ? -10.352 -7.884 -25.094 1.00 97.75 171 SER A O 1
ATOM 1289 N N . ASN A 1 172 ? -8.602 -7.169 -23.879 1.00 97.19 172 ASN A N 1
ATOM 1290 C CA . ASN A 1 172 ? -8.507 -8.343 -23.018 1.00 97.19 172 ASN A CA 1
ATOM 1291 C C . ASN A 1 172 ? -9.205 -8.136 -21.664 1.00 97.19 172 ASN A C 1
ATOM 1293 O O . ASN A 1 172 ? -8.696 -7.436 -20.790 1.00 97.19 172 ASN A O 1
ATOM 1297 N N . ASP A 1 173 ? -10.349 -8.787 -21.459 1.00 97.31 173 ASP A N 1
ATOM 1298 C CA . ASP A 1 173 ? -11.137 -8.713 -20.218 1.00 97.31 173 ASP A CA 1
ATOM 1299 C C . ASP A 1 173 ? -10.368 -9.202 -18.984 1.00 97.31 173 ASP A C 1
ATOM 1301 O O . ASP A 1 173 ? -10.551 -8.657 -17.893 1.00 97.31 173 ASP A O 1
ATOM 1305 N N . ALA A 1 174 ? -9.475 -10.184 -19.153 1.00 97.19 174 ALA A N 1
ATOM 1306 C CA . ALA A 1 174 ? -8.707 -10.766 -18.052 1.00 97.19 174 ALA A CA 1
ATOM 1307 C C . ALA A 1 174 ? -7.757 -9.754 -17.388 1.00 97.19 174 ALA A C 1
ATOM 1309 O O . ALA A 1 174 ? -7.418 -9.900 -16.213 1.00 97.19 174 ALA A O 1
ATOM 1310 N N . ASP A 1 175 ? -7.380 -8.694 -18.106 1.00 96.50 175 ASP A N 1
ATOM 1311 C CA . ASP A 1 175 ? -6.514 -7.639 -17.586 1.00 96.50 175 ASP A CA 1
ATOM 1312 C C . ASP A 1 175 ? -7.254 -6.636 -16.686 1.00 96.50 175 ASP A C 1
ATOM 1314 O O . ASP A 1 175 ? -6.615 -5.776 -16.076 1.00 96.50 175 ASP A O 1
ATOM 1318 N N . PHE A 1 176 ? -8.585 -6.723 -16.570 1.00 97.88 176 PHE A N 1
ATOM 1319 C CA . PHE A 1 176 ? -9.416 -5.780 -15.812 1.00 97.88 176 PHE A CA 1
ATOM 1320 C C . PHE A 1 176 ? -10.127 -6.453 -14.628 1.00 97.88 176 PHE A C 1
ATOM 1322 O O . PHE A 1 176 ? -11.359 -6.533 -14.603 1.00 97.88 176 PHE A O 1
ATOM 1329 N N . PRO A 1 177 ? -9.394 -6.894 -13.591 1.00 97.50 177 PRO A N 1
ATOM 1330 C CA . PRO A 1 177 ? -10.008 -7.520 -12.429 1.00 97.50 177 PRO A CA 1
ATOM 1331 C C . PRO A 1 177 ? -10.917 -6.538 -11.676 1.00 97.50 177 PRO A C 1
ATOM 1333 O O . PRO A 1 177 ? -10.614 -5.346 -11.545 1.00 97.50 177 PRO A O 1
ATOM 1336 N N . THR A 1 178 ? -12.027 -7.047 -11.142 1.00 96.88 178 THR A N 1
ATOM 1337 C CA . THR A 1 178 ? -12.897 -6.329 -10.192 1.00 96.88 178 THR A CA 1
ATOM 1338 C C . THR A 1 178 ? -12.232 -6.175 -8.824 1.00 96.88 178 THR A C 1
ATOM 1340 O O . THR A 1 178 ? -12.426 -5.165 -8.144 1.00 96.88 178 THR A O 1
ATOM 1343 N N . GLU A 1 179 ? -11.387 -7.141 -8.458 1.00 95.62 179 GLU A N 1
ATOM 1344 C CA . GLU A 1 179 ? -10.611 -7.164 -7.219 1.00 95.62 179 GLU A CA 1
ATOM 1345 C C . GLU A 1 179 ? -9.099 -7.103 -7.497 1.00 95.62 179 GLU A C 1
ATOM 1347 O O . GLU A 1 179 ? -8.385 -8.096 -7.347 1.00 95.62 179 GLU A O 1
ATOM 1352 N N . PRO A 1 180 ? -8.565 -5.949 -7.941 1.00 94.94 180 PRO A N 1
ATOM 1353 C CA . PRO A 1 180 ? -7.144 -5.832 -8.241 1.00 94.94 180 PRO A CA 1
ATOM 1354 C C . PRO A 1 180 ? -6.282 -6.010 -6.985 1.00 94.94 180 PRO A C 1
ATOM 1356 O O . PRO A 1 180 ? -6.493 -5.365 -5.951 1.00 94.94 180 PRO A O 1
ATOM 1359 N N . SER A 1 181 ? -5.226 -6.814 -7.105 1.00 90.62 181 SER A N 1
ATOM 1360 C CA . SER A 1 181 ? -4.159 -6.864 -6.106 1.00 90.62 181 SER A CA 1
ATOM 1361 C C . SER A 1 181 ? -3.310 -5.593 -6.164 1.00 90.62 181 SER A C 1
ATOM 1363 O O . SER A 1 181 ? -2.954 -5.131 -7.249 1.00 90.62 181 SER A O 1
ATOM 1365 N N . PHE A 1 182 ? -2.921 -5.051 -5.008 1.00 91.62 182 PHE A N 1
ATOM 1366 C CA . PHE A 1 182 ? -1.958 -3.951 -4.944 1.00 91.62 182 PHE A CA 1
ATOM 1367 C C . PHE A 1 182 ? -0.594 -4.449 -4.495 1.00 91.62 182 PHE A C 1
ATOM 1369 O O . PHE A 1 182 ? -0.393 -4.767 -3.322 1.00 91.62 182 PHE A O 1
ATOM 1376 N N . ASP A 1 183 ? 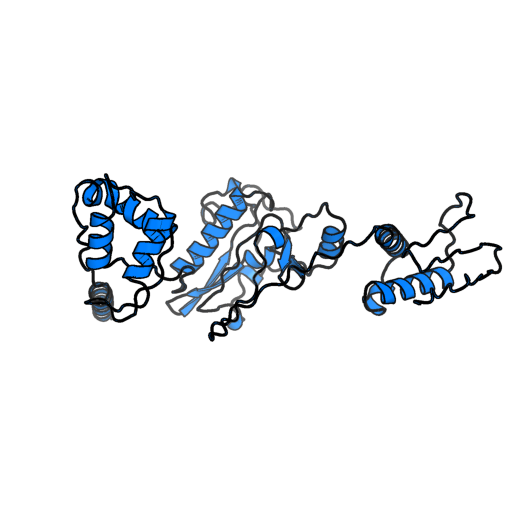0.351 -4.443 -5.428 1.00 91.88 183 ASP A N 1
ATOM 1377 C CA . ASP A 1 183 ? 1.755 -4.657 -5.123 1.00 91.88 183 ASP A CA 1
ATOM 1378 C C . ASP A 1 183 ? 2.497 -3.318 -5.075 1.00 91.88 183 ASP A C 1
ATOM 1380 O O . ASP A 1 183 ? 2.474 -2.526 -6.018 1.00 91.88 183 ASP A O 1
ATOM 1384 N N . GLN A 1 184 ? 3.139 -3.055 -3.939 1.00 95.00 184 GLN A N 1
ATOM 1385 C CA . GLN A 1 184 ? 3.828 -1.793 -3.700 1.00 95.00 184 GLN A CA 1
ATOM 1386 C C . GLN A 1 184 ? 5.092 -1.689 -4.550 1.00 95.00 184 GLN A C 1
ATOM 1388 O O . GLN A 1 184 ? 5.842 -2.654 -4.682 1.00 95.00 184 GLN A O 1
ATOM 1393 N N . PHE A 1 185 ? 5.368 -0.485 -5.039 1.00 97.44 185 PHE A N 1
ATOM 1394 C CA . PHE A 1 185 ? 6.659 -0.133 -5.608 1.00 97.44 185 PHE A CA 1
ATOM 1395 C C . PHE A 1 185 ? 7.746 -0.139 -4.532 1.00 97.44 185 PHE A C 1
ATOM 1397 O O . PHE A 1 185 ? 7.521 0.321 -3.399 1.00 97.44 185 PHE A O 1
ATOM 1404 N N . VAL A 1 186 ? 8.934 -0.602 -4.904 1.00 97.25 186 VAL A N 1
ATOM 1405 C CA . VAL A 1 186 ? 10.153 -0.555 -4.091 1.00 97.25 186 VAL A CA 1
ATOM 1406 C C . VAL A 1 186 ? 11.185 0.376 -4.736 1.00 97.25 186 VAL A C 1
ATOM 1408 O O . VAL A 1 186 ? 11.106 0.611 -5.939 1.00 97.25 186 VAL A O 1
ATOM 1411 N N . PRO A 1 187 ? 12.121 0.950 -3.957 1.00 97.50 187 PRO A N 1
ATOM 1412 C CA . PRO A 1 187 ? 13.225 1.721 -4.523 1.00 97.50 187 PRO A CA 1
ATOM 1413 C C . PRO A 1 187 ? 14.023 0.897 -5.538 1.00 97.50 187 PRO A C 1
ATOM 1415 O O . PRO A 1 187 ? 14.308 -0.274 -5.283 1.00 97.50 187 PRO A O 1
ATOM 1418 N N . GLY A 1 188 ? 14.372 1.528 -6.657 1.00 96.75 188 GLY A N 1
ATOM 1419 C CA . GLY A 1 188 ? 14.991 0.898 -7.822 1.00 96.75 188 GLY A CA 1
ATOM 1420 C C . GLY A 1 188 ? 13.973 0.593 -8.926 1.00 96.75 188 GLY A C 1
ATOM 1421 O O . GLY A 1 188 ? 12.770 0.573 -8.692 1.00 96.75 188 GLY A O 1
ATOM 1422 N N . ARG A 1 189 ? 14.441 0.397 -10.166 1.00 95.69 189 ARG A N 1
ATOM 1423 C CA . ARG A 1 189 ? 13.576 0.006 -11.302 1.00 95.69 189 ARG A CA 1
ATOM 1424 C C . ARG A 1 189 ? 13.159 -1.464 -11.219 1.00 95.69 189 ARG A C 1
ATOM 1426 O O . ARG A 1 189 ? 12.062 -1.832 -11.623 1.00 95.69 189 ARG A O 1
ATOM 1433 N N . TRP A 1 190 ? 14.039 -2.291 -10.672 1.00 97.50 190 TRP A N 1
ATOM 1434 C CA . TRP A 1 190 ? 13.867 -3.732 -10.558 1.00 97.50 190 TRP A CA 1
ATOM 1435 C C . TRP A 1 190 ? 13.389 -4.099 -9.166 1.00 97.50 190 TRP A C 1
ATOM 1437 O O . TRP A 1 190 ? 13.780 -3.469 -8.183 1.00 97.50 190 TRP A O 1
ATOM 1447 N N . GLU A 1 191 ? 12.564 -5.131 -9.084 1.00 96.50 191 GLU A N 1
ATOM 1448 C CA . GLU A 1 191 ? 12.213 -5.755 -7.818 1.00 96.50 191 GLU A CA 1
ATOM 1449 C C . GLU A 1 191 ? 12.514 -7.244 -7.847 1.00 96.50 191 GLU A C 1
ATOM 1451 O O . GLU A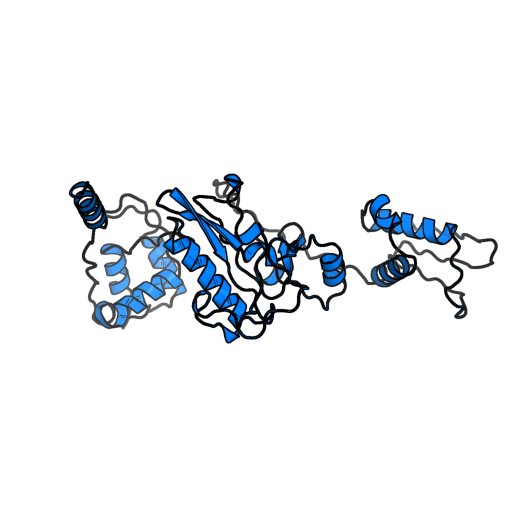 1 191 ? 12.304 -7.912 -8.859 1.00 96.50 191 GLU A O 1
ATOM 1456 N N . ARG A 1 192 ? 12.980 -7.768 -6.718 1.00 96.44 192 ARG A N 1
ATOM 1457 C CA . ARG A 1 192 ? 13.156 -9.204 -6.528 1.00 96.44 192 ARG A CA 1
ATOM 1458 C C . ARG A 1 192 ? 11.859 -9.836 -6.040 1.00 96.44 192 ARG A C 1
ATOM 1460 O O . ARG A 1 192 ? 11.270 -9.374 -5.060 1.00 96.44 192 ARG A O 1
ATOM 1467 N N . LEU A 1 193 ? 11.434 -10.899 -6.707 1.00 94.75 193 LEU A N 1
ATOM 1468 C CA . LEU A 1 193 ? 10.281 -11.706 -6.329 1.00 94.75 193 LEU A CA 1
ATOM 1469 C C . LEU A 1 193 ? 10.672 -12.781 -5.301 1.00 94.75 193 LEU A C 1
ATOM 1471 O O . LEU A 1 193 ? 11.844 -12.995 -4.995 1.00 94.75 193 LEU A O 1
ATOM 1475 N N . ALA A 1 194 ? 9.670 -13.443 -4.719 1.00 92.19 194 ALA A N 1
ATOM 1476 C CA . ALA A 1 194 ? 9.889 -14.458 -3.685 1.00 92.19 194 ALA A CA 1
ATOM 1477 C C . ALA A 1 194 ? 10.623 -15.709 -4.205 1.00 92.19 194 ALA A C 1
ATOM 1479 O O . ALA A 1 194 ? 11.289 -16.387 -3.428 1.00 92.19 194 ALA A O 1
ATOM 1480 N N . ASP A 1 195 ? 10.531 -15.985 -5.506 1.00 92.62 195 ASP A N 1
ATOM 1481 C CA . ASP A 1 195 ? 11.249 -17.059 -6.203 1.00 92.62 195 ASP A CA 1
ATOM 1482 C C . ASP A 1 195 ? 12.702 -16.684 -6.567 1.00 92.62 195 ASP A C 1
ATOM 1484 O O . ASP A 1 195 ? 13.426 -17.487 -7.147 1.00 92.62 195 ASP A O 1
ATOM 1488 N N . GLY A 1 196 ? 13.141 -15.467 -6.222 1.00 91.88 196 GLY A N 1
ATOM 1489 C CA . GLY A 1 196 ? 14.475 -14.950 -6.518 1.00 91.88 196 GLY A CA 1
ATOM 1490 C C . GLY A 1 196 ? 14.621 -14.307 -7.899 1.00 91.88 196 GLY A C 1
ATOM 1491 O O . GLY A 1 196 ? 15.658 -13.686 -8.150 1.00 91.88 196 GLY A O 1
ATOM 1492 N N . THR A 1 197 ? 13.604 -14.393 -8.763 1.00 94.19 197 THR A N 1
ATOM 1493 C CA . THR A 1 197 ? 13.599 -13.738 -10.079 1.00 94.19 197 THR A CA 1
ATOM 1494 C C . THR A 1 197 ? 13.444 -12.222 -9.946 1.00 94.19 197 THR A C 1
ATOM 1496 O O . THR A 1 197 ? 13.053 -11.709 -8.891 1.00 94.19 197 THR A O 1
ATOM 1499 N N . LEU A 1 198 ? 13.779 -11.484 -11.009 1.00 96.31 198 LEU A N 1
ATOM 1500 C CA . LEU A 1 198 ? 13.588 -10.037 -11.063 1.00 96.31 198 LEU A CA 1
ATOM 1501 C C . LEU A 1 198 ? 12.427 -9.665 -11.976 1.00 96.31 198 LEU A C 1
ATOM 1503 O O . LEU A 1 198 ? 12.249 -10.243 -13.048 1.00 96.31 198 LEU A O 1
ATOM 1507 N N . LYS A 1 199 ? 11.685 -8.639 -11.568 1.00 95.31 199 LYS A N 1
ATOM 1508 C CA . LYS A 1 199 ? 10.585 -8.058 -12.332 1.00 95.31 199 LYS A CA 1
ATOM 1509 C C . LYS A 1 199 ? 10.835 -6.574 -12.577 1.00 95.31 199 LYS A C 1
ATOM 1511 O O . LYS A 1 199 ? 11.240 -5.848 -11.666 1.00 95.31 199 LYS A O 1
ATOM 1516 N N . ASP A 1 200 ? 10.586 -6.117 -13.805 1.00 96.38 200 ASP A N 1
ATOM 1517 C CA . ASP A 1 200 ? 10.596 -4.688 -14.130 1.00 96.38 200 ASP A CA 1
ATOM 1518 C C . ASP A 1 200 ? 9.352 -4.023 -13.522 1.00 96.38 200 ASP A C 1
ATOM 1520 O O . ASP A 1 200 ? 8.210 -4.348 -13.876 1.00 96.38 200 ASP A O 1
ATOM 1524 N N . GLN A 1 201 ? 9.550 -3.066 -12.612 1.00 96.44 201 GLN A N 1
ATOM 1525 C CA . GLN A 1 201 ? 8.441 -2.342 -11.989 1.00 96.44 201 GLN A CA 1
ATOM 1526 C C . GLN A 1 201 ? 7.704 -1.428 -12.979 1.00 96.44 201 GLN A C 1
ATOM 1528 O O . GLN A 1 201 ? 6.610 -0.952 -12.668 1.00 96.44 201 GLN A O 1
ATOM 1533 N N . LYS A 1 202 ? 8.231 -1.231 -14.194 1.00 94.94 202 LYS A N 1
ATOM 1534 C CA . LYS A 1 202 ? 7.551 -0.530 -15.291 1.00 94.94 202 LYS A CA 1
ATOM 1535 C C . LYS A 1 202 ? 6.154 -1.085 -15.582 1.00 94.94 202 LYS A C 1
ATOM 1537 O O . LYS A 1 202 ? 5.226 -0.303 -15.778 1.00 94.94 202 LYS A O 1
ATOM 1542 N N . HIS A 1 203 ? 5.958 -2.401 -15.495 1.00 94.06 203 HIS A N 1
ATOM 1543 C CA . HIS A 1 203 ? 4.640 -3.020 -15.692 1.00 94.06 203 HIS A CA 1
ATOM 1544 C C . HIS A 1 203 ? 3.582 -2.561 -14.678 1.00 94.06 203 HIS A C 1
ATOM 1546 O O . HIS A 1 203 ? 2.392 -2.604 -14.975 1.00 94.06 203 HIS A O 1
ATOM 1552 N N . LYS A 1 204 ? 3.991 -2.096 -13.491 1.00 96.19 204 LYS A N 1
ATOM 1553 C CA . LYS A 1 204 ? 3.075 -1.637 -12.435 1.00 96.19 204 LYS A CA 1
ATOM 1554 C C . LYS A 1 204 ? 2.526 -0.230 -12.676 1.00 96.19 204 LYS A C 1
ATOM 1556 O O . LYS A 1 204 ? 1.629 0.209 -11.957 1.00 96.19 204 LYS A O 1
ATOM 1561 N N . LEU A 1 205 ? 3.089 0.516 -13.629 1.00 96.69 205 LEU A N 1
ATOM 1562 C CA . LEU A 1 205 ? 2.709 1.910 -13.873 1.00 96.69 205 LEU A CA 1
ATOM 1563 C C . LEU A 1 205 ? 1.338 2.038 -14.549 1.00 96.69 205 LEU A C 1
ATOM 1565 O O . LEU A 1 205 ? 0.646 3.040 -14.343 1.00 96.69 205 LEU A O 1
ATOM 1569 N N . LEU A 1 206 ? 0.915 1.001 -15.275 1.00 96.94 206 LEU A N 1
ATOM 1570 C CA . LEU A 1 206 ? -0.451 0.856 -15.765 1.00 96.94 206 LEU A CA 1
ATOM 1571 C C . LEU A 1 206 ? -1.274 0.062 -14.753 1.00 96.94 206 LEU A C 1
ATOM 1573 O O . LEU A 1 206 ? -1.021 -1.115 -14.514 1.00 96.94 206 LEU A O 1
ATOM 1577 N N . VAL A 1 207 ? -2.279 0.708 -14.168 1.00 97.25 207 VAL A N 1
ATOM 1578 C CA . VAL A 1 207 ? -3.220 0.046 -13.258 1.00 97.25 207 VAL A CA 1
ATOM 1579 C C . VAL A 1 207 ? -4.518 -0.175 -14.009 1.00 97.25 207 VAL A C 1
ATOM 1581 O O . VAL A 1 207 ? -5.235 0.782 -14.310 1.00 97.25 207 VAL A O 1
ATOM 1584 N N . ARG A 1 208 ? -4.806 -1.438 -14.307 1.00 97.88 208 ARG A N 1
ATOM 1585 C CA . ARG A 1 208 ? -6.032 -1.872 -14.971 1.00 97.88 208 ARG A CA 1
ATOM 1586 C C . ARG A 1 208 ? -6.985 -2.461 -13.941 1.00 97.88 208 ARG A C 1
ATOM 1588 O O . ARG A 1 208 ? -6.561 -3.203 -13.056 1.00 97.88 208 ARG A O 1
ATOM 1595 N N . LEU A 1 209 ? -8.251 -2.064 -14.005 1.00 97.94 209 LEU A N 1
ATOM 1596 C CA . LEU A 1 209 ? -9.295 -2.560 -13.110 1.00 97.94 209 LEU A CA 1
ATOM 1597 C C . LEU A 1 209 ? -10.681 -2.380 -13.722 1.00 97.94 209 LEU A C 1
ATOM 1599 O O . LEU A 1 209 ? -10.884 -1.521 -14.584 1.00 97.94 209 LEU A O 1
ATOM 1603 N N . THR A 1 210 ? -11.642 -3.144 -13.217 1.00 98.38 210 THR A N 1
ATOM 1604 C CA . THR A 1 210 ? -13.068 -2.914 -13.460 1.00 98.38 210 THR A CA 1
ATOM 1605 C C . THR A 1 210 ? -13.654 -2.125 -12.295 1.00 98.38 210 THR A C 1
ATOM 1607 O O . THR A 1 210 ? -13.468 -2.473 -11.129 1.00 98.38 210 THR A O 1
ATOM 1610 N N . SER A 1 211 ? -14.325 -1.013 -12.596 1.00 97.94 211 SER A N 1
ATOM 1611 C CA . SER A 1 211 ? -14.945 -0.166 -11.582 1.00 97.94 211 SER A CA 1
ATOM 1612 C C . SER A 1 211 ? -16.154 -0.848 -10.937 1.00 97.94 211 SER A C 1
ATOM 1614 O O . SER A 1 211 ? -16.742 -1.770 -11.495 1.00 97.94 211 SER A O 1
ATOM 1616 N N . LYS A 1 212 ? -16.596 -0.332 -9.788 1.00 96.19 212 LYS A N 1
ATOM 1617 C CA . LYS A 1 212 ? -17.838 -0.750 -9.112 1.00 96.19 212 LYS A CA 1
ATOM 1618 C C . LYS A 1 212 ? -19.103 -0.624 -9.976 1.00 96.19 212 LYS A C 1
ATOM 1620 O O . LYS A 1 212 ? -20.099 -1.266 -9.682 1.00 96.19 212 LYS A O 1
ATOM 1625 N N . ASP A 1 213 ? -19.067 0.211 -11.018 1.00 96.88 213 ASP A N 1
ATOM 1626 C CA . ASP A 1 213 ? -20.167 0.383 -11.974 1.00 96.88 213 ASP A CA 1
ATOM 1627 C C . ASP A 1 213 ? -19.986 -0.522 -13.218 1.00 96.88 213 ASP A C 1
ATOM 1629 O O . ASP A 1 213 ? -20.664 -0.330 -14.225 1.00 96.88 213 ASP A O 1
ATOM 1633 N N . GLY A 1 214 ? -19.030 -1.462 -13.192 1.00 97.06 214 GLY A N 1
ATOM 1634 C CA . GLY A 1 214 ? -18.740 -2.404 -14.279 1.00 97.06 214 GLY A CA 1
ATOM 1635 C C . GLY A 1 214 ? -17.903 -1.835 -15.431 1.00 97.06 214 GLY A C 1
ATOM 1636 O O . GLY A 1 214 ? -17.747 -2.491 -16.457 1.00 97.06 214 GLY A O 1
ATOM 1637 N N . ARG A 1 215 ? -17.355 -0.618 -15.309 1.00 98.19 215 ARG A N 1
ATOM 1638 C CA . ARG A 1 215 ? -16.579 0.016 -16.392 1.00 98.19 215 ARG A CA 1
ATOM 1639 C C . ARG A 1 215 ? -15.102 -0.345 -16.295 1.00 98.19 215 ARG A C 1
ATOM 1641 O O . ARG A 1 215 ? -14.487 -0.119 -15.254 1.00 98.19 215 ARG A O 1
ATOM 1648 N N . LYS A 1 216 ? -14.511 -0.811 -17.395 1.00 98.31 216 LYS A N 1
ATOM 1649 C CA . LYS A 1 216 ? -13.060 -1.007 -17.503 1.00 98.31 216 LYS A CA 1
ATOM 1650 C C . LYS A 1 216 ? -12.334 0.335 -17.453 1.00 98.31 216 LYS A C 1
ATOM 1652 O O . LYS A 1 216 ? -12.753 1.301 -18.090 1.00 98.31 216 LYS A O 1
ATOM 1657 N N . MET A 1 217 ? -11.240 0.398 -16.704 1.00 98.25 217 MET A N 1
ATOM 1658 C CA . MET A 1 217 ? -10.435 1.607 -16.552 1.00 98.25 217 MET A CA 1
ATOM 1659 C C . MET A 1 217 ? -8.946 1.278 -16.607 1.00 98.25 217 MET A C 1
ATOM 1661 O O . MET A 1 217 ? -8.497 0.323 -15.974 1.00 98.25 217 MET A O 1
ATOM 1665 N N . ILE A 1 218 ? -8.180 2.120 -17.304 1.00 98.00 218 ILE A N 1
ATOM 1666 C CA . ILE A 1 218 ? -6.713 2.107 -17.286 1.00 98.00 218 ILE A CA 1
ATOM 1667 C C . ILE A 1 218 ? -6.229 3.412 -16.660 1.00 98.00 218 ILE A C 1
ATOM 1669 O O . ILE A 1 218 ? -6.464 4.499 -17.192 1.00 98.00 218 ILE A O 1
ATOM 1673 N N . PHE A 1 219 ? -5.524 3.321 -15.535 1.00 97.69 219 PHE A N 1
ATOM 1674 C CA . PHE A 1 219 ? -4.840 4.462 -14.938 1.00 97.69 219 PHE A CA 1
ATOM 1675 C C . PHE A 1 219 ? -3.372 4.474 -15.340 1.00 97.69 219 PHE A C 1
ATOM 1677 O O . PHE A 1 219 ? -2.636 3.516 -15.108 1.00 97.69 219 PHE A O 1
ATOM 1684 N N . LYS A 1 220 ? -2.954 5.611 -15.892 1.00 97.06 220 LYS A N 1
ATOM 1685 C CA . LYS A 1 220 ? -1.585 5.892 -16.316 1.00 97.06 220 LYS A CA 1
ATOM 1686 C C . LYS A 1 220 ? -0.850 6.615 -15.188 1.00 97.06 220 LYS A C 1
ATOM 1688 O O . LYS A 1 220 ? -1.236 7.728 -14.820 1.00 97.06 220 LYS A O 1
ATOM 1693 N N . ASN A 1 221 ? 0.161 5.985 -14.595 1.00 97.19 221 ASN A N 1
ATOM 1694 C CA . ASN A 1 221 ? 0.960 6.591 -13.530 1.00 97.19 221 ASN A CA 1
ATOM 1695 C C . ASN A 1 221 ? 2.366 6.905 -14.045 1.00 97.19 221 ASN A C 1
ATOM 1697 O O . ASN A 1 221 ? 3.068 5.977 -14.424 1.00 97.19 221 ASN A O 1
ATOM 1701 N N . PRO A 1 222 ? 2.795 8.175 -14.077 1.00 96.06 222 PRO A N 1
ATOM 1702 C CA . PRO A 1 222 ? 4.051 8.535 -14.716 1.00 96.06 222 PRO A CA 1
ATOM 1703 C C . PRO A 1 222 ? 5.238 7.915 -13.957 1.00 96.06 222 PRO A C 1
ATOM 1705 O O . PRO A 1 222 ? 5.182 7.794 -12.726 1.00 96.06 222 PRO A O 1
ATOM 1708 N N . PRO A 1 223 ? 6.303 7.499 -14.662 1.00 96.00 223 PRO A N 1
ATOM 1709 C CA . PRO A 1 223 ? 7.480 6.924 -14.036 1.00 96.00 223 PRO A CA 1
ATOM 1710 C C . PRO A 1 223 ? 8.233 7.989 -13.225 1.00 96.00 223 PRO A C 1
ATOM 1712 O O . PRO A 1 223 ? 8.282 9.157 -13.627 1.00 96.00 223 PRO A O 1
ATOM 1715 N N . PRO A 1 224 ? 8.847 7.615 -12.090 1.00 96.50 224 PRO A N 1
ATOM 1716 C CA . PRO A 1 224 ? 9.739 8.506 -11.354 1.00 96.50 224 PRO A CA 1
ATOM 1717 C C . PRO A 1 224 ? 10.886 9.028 -12.231 1.00 96.50 224 PRO A C 1
ATOM 1719 O O . PRO A 1 224 ? 11.406 8.302 -13.084 1.00 96.50 224 PRO A O 1
ATOM 1722 N N . LYS A 1 225 ? 11.336 10.267 -11.994 1.00 95.56 225 LYS A N 1
ATOM 1723 C CA . LYS A 1 225 ? 12.594 10.763 -12.586 1.00 95.56 225 LYS A CA 1
ATOM 1724 C C . LYS A 1 225 ? 13.774 9.900 -12.149 1.00 95.56 225 LYS A C 1
ATOM 1726 O O . LYS A 1 225 ? 14.549 9.456 -12.996 1.00 95.56 225 LYS A O 1
ATOM 1731 N N . ASP A 1 226 ? 13.818 9.596 -10.856 1.00 96.06 226 ASP A N 1
ATOM 1732 C CA . ASP A 1 226 ? 14.730 8.639 -10.242 1.00 96.06 226 ASP A CA 1
ATOM 1733 C C . ASP A 1 226 ? 13.931 7.540 -9.533 1.00 96.06 226 ASP A C 1
ATOM 1735 O O . ASP A 1 226 ? 13.129 7.801 -8.635 1.00 96.06 226 ASP A O 1
ATOM 1739 N N . TRP A 1 227 ? 14.165 6.292 -9.931 1.00 96.06 227 TRP A N 1
ATOM 1740 C CA . TRP A 1 227 ? 13.535 5.125 -9.316 1.00 96.06 227 TRP A CA 1
ATOM 1741 C C . TRP A 1 227 ? 14.024 4.863 -7.885 1.00 96.06 227 TRP A C 1
ATOM 1743 O O . TRP A 1 227 ? 13.355 4.153 -7.134 1.00 96.06 227 TRP A O 1
ATOM 1753 N N . ASN A 1 228 ? 15.157 5.437 -7.481 1.00 96.75 228 ASN A N 1
ATOM 1754 C CA . ASN A 1 228 ? 15.655 5.361 -6.109 1.00 96.75 228 ASN A CA 1
ATOM 1755 C C . ASN A 1 228 ? 15.088 6.461 -5.198 1.00 96.75 228 ASN A C 1
ATOM 1757 O O . ASN A 1 228 ? 15.247 6.369 -3.977 1.00 96.75 228 ASN A O 1
ATOM 1761 N N . ASP A 1 229 ? 14.379 7.465 -5.734 1.00 97.56 229 ASP A N 1
ATOM 1762 C CA . ASP A 1 229 ? 13.786 8.517 -4.908 1.00 97.56 229 ASP A CA 1
ATOM 1763 C C . ASP A 1 229 ? 12.594 7.986 -4.092 1.00 97.56 229 ASP A C 1
ATOM 1765 O O . ASP A 1 229 ? 11.472 7.790 -4.575 1.00 97.56 229 ASP A O 1
ATOM 1769 N N . GLN A 1 230 ? 12.817 7.822 -2.786 1.00 96.69 230 GLN A N 1
ATOM 1770 C CA . GLN A 1 230 ? 11.798 7.369 -1.844 1.00 96.69 230 GLN A CA 1
ATOM 1771 C C . GLN A 1 230 ? 10.563 8.285 -1.826 1.00 96.69 230 GLN A C 1
ATOM 1773 O O . GLN A 1 230 ? 9.456 7.794 -1.558 1.00 96.69 230 GLN A O 1
ATOM 1778 N N . LYS A 1 231 ? 10.701 9.591 -2.097 1.00 97.75 231 LYS A N 1
ATOM 1779 C CA . LYS A 1 231 ? 9.559 10.519 -2.139 1.00 97.75 231 LYS A CA 1
ATOM 1780 C C . LYS A 1 231 ? 8.664 10.217 -3.338 1.00 97.75 231 LYS A C 1
ATOM 1782 O O . LYS A 1 231 ? 7.454 10.056 -3.136 1.00 97.75 231 LYS A O 1
ATOM 1787 N N . ALA A 1 232 ? 9.236 10.069 -4.533 1.00 97.75 232 ALA A N 1
ATOM 1788 C CA . ALA A 1 232 ? 8.513 9.675 -5.742 1.00 97.75 232 ALA A CA 1
ATOM 1789 C C . ALA A 1 232 ? 7.819 8.311 -5.574 1.00 97.75 232 ALA A C 1
ATOM 1791 O O . ALA A 1 232 ? 6.606 8.205 -5.771 1.00 97.75 232 ALA A O 1
ATOM 1792 N N . ILE A 1 233 ? 8.539 7.295 -5.082 1.00 97.94 233 ILE A N 1
ATOM 1793 C CA . ILE A 1 233 ? 7.994 5.945 -4.842 1.00 97.94 233 ILE A CA 1
ATOM 1794 C C . ILE A 1 233 ? 6.843 5.961 -3.824 1.00 97.94 233 ILE A C 1
ATOM 1796 O O . ILE A 1 233 ? 5.832 5.272 -3.986 1.00 97.94 233 ILE A O 1
ATOM 1800 N N . THR A 1 234 ? 6.945 6.772 -2.768 1.00 97.12 234 THR A N 1
ATOM 1801 C CA . THR A 1 234 ? 5.864 6.921 -1.778 1.00 97.12 234 THR A CA 1
ATOM 1802 C C . THR A 1 234 ? 4.636 7.600 -2.385 1.00 97.12 234 THR A C 1
ATOM 1804 O O . THR A 1 234 ? 3.506 7.168 -2.136 1.00 97.12 234 THR A O 1
ATOM 1807 N N . ALA A 1 235 ? 4.838 8.646 -3.192 1.00 97.31 235 ALA A N 1
ATOM 1808 C CA . ALA A 1 235 ? 3.756 9.335 -3.890 1.00 97.31 235 ALA A CA 1
ATOM 1809 C C . ALA A 1 235 ? 3.040 8.403 -4.882 1.00 97.31 235 ALA A C 1
ATOM 1811 O O . ALA A 1 235 ? 1.807 8.365 -4.897 1.00 97.31 235 ALA A O 1
ATOM 1812 N N . LEU A 1 236 ? 3.795 7.590 -5.623 1.00 97.25 236 LEU A N 1
ATOM 1813 C CA . LEU A 1 236 ? 3.281 6.603 -6.570 1.00 97.25 236 LEU A CA 1
ATOM 1814 C C . LEU A 1 236 ? 2.440 5.520 -5.875 1.00 97.25 236 LEU A C 1
ATOM 1816 O O . LEU A 1 236 ? 1.281 5.307 -6.229 1.00 97.25 236 LEU A O 1
ATOM 1820 N N . ASN A 1 237 ? 2.961 4.921 -4.799 1.00 97.25 237 ASN A N 1
ATOM 1821 C CA . ASN A 1 237 ? 2.233 3.940 -3.986 1.00 97.25 237 ASN A CA 1
ATOM 1822 C C . ASN A 1 237 ? 0.923 4.501 -3.406 1.00 97.25 237 ASN A C 1
ATOM 1824 O O . ASN A 1 237 ? -0.126 3.845 -3.425 1.00 97.25 237 ASN A O 1
ATOM 1828 N N . LYS A 1 238 ? 0.956 5.739 -2.896 1.00 96.12 238 LYS A N 1
ATOM 1829 C CA . LYS A 1 238 ? -0.245 6.423 -2.397 1.00 96.12 238 LYS A CA 1
ATOM 1830 C C . LYS A 1 238 ? -1.258 6.652 -3.518 1.00 96.12 238 LYS A C 1
ATOM 1832 O O . LYS A 1 238 ? -2.455 6.486 -3.298 1.00 96.12 238 LYS A O 1
ATOM 1837 N N . ARG A 1 239 ? -0.797 7.026 -4.711 1.00 96.44 239 ARG A N 1
ATOM 1838 C CA . ARG A 1 239 ? -1.658 7.271 -5.868 1.00 96.44 239 ARG A CA 1
ATOM 1839 C C . ARG A 1 239 ? -2.359 5.997 -6.335 1.00 96.44 239 ARG A C 1
ATOM 1841 O O . ARG A 1 239 ? -3.583 6.011 -6.425 1.00 96.44 239 ARG A O 1
ATOM 1848 N N . VAL A 1 240 ? -1.618 4.912 -6.554 1.00 97.00 240 VAL A N 1
ATOM 1849 C CA . VAL A 1 240 ? -2.179 3.629 -7.016 1.00 97.00 240 VAL A CA 1
ATOM 1850 C C . VAL A 1 240 ? -3.189 3.072 -6.016 1.00 97.00 240 VAL A C 1
ATOM 1852 O O . VAL A 1 240 ? -4.325 2.767 -6.379 1.00 97.00 240 VAL A O 1
ATOM 1855 N N . SER A 1 241 ? -2.834 3.037 -4.729 1.00 96.00 241 SER A N 1
ATOM 1856 C CA . SER A 1 241 ? -3.781 2.609 -3.692 1.00 96.00 241 SER A CA 1
ATOM 1857 C C . SER A 1 241 ? -5.034 3.497 -3.649 1.00 96.00 241 SER A C 1
ATOM 1859 O O . SER A 1 241 ? -6.151 3.010 -3.471 1.00 96.00 241 SER A O 1
ATOM 1861 N N . GLN A 1 242 ? -4.899 4.805 -3.872 1.00 95.62 242 GLN A N 1
ATOM 1862 C CA . GLN A 1 242 ? -6.045 5.707 -3.923 1.00 95.62 242 GLN A CA 1
ATOM 1863 C C . GLN A 1 242 ? -6.912 5.510 -5.179 1.00 95.62 242 GLN A C 1
ATOM 1865 O O . GLN A 1 242 ? -8.133 5.651 -5.074 1.00 95.62 242 GLN A O 1
ATOM 1870 N N . GLN A 1 243 ? -6.316 5.197 -6.336 1.00 96.75 243 GLN A N 1
ATOM 1871 C CA . GLN A 1 243 ? -7.029 4.873 -7.579 1.00 96.75 243 GLN A CA 1
ATOM 1872 C C . GLN A 1 243 ? -7.885 3.623 -7.396 1.00 96.75 243 GLN A C 1
ATOM 1874 O O . GLN A 1 243 ? -9.094 3.685 -7.616 1.00 96.75 243 GLN A O 1
ATOM 1879 N N . ILE A 1 244 ? -7.295 2.535 -6.901 1.00 96.62 244 ILE A N 1
ATOM 1880 C CA . ILE A 1 244 ? -8.022 1.286 -6.656 1.00 96.62 244 ILE A CA 1
ATOM 1881 C C . ILE A 1 244 ? -9.157 1.524 -5.653 1.00 96.62 244 ILE A C 1
ATOM 1883 O O . ILE A 1 244 ? -10.312 1.236 -5.955 1.00 96.62 244 ILE A O 1
ATOM 1887 N N . ARG A 1 245 ? -8.877 2.169 -4.511 1.00 95.25 245 ARG A N 1
ATOM 1888 C CA . ARG A 1 245 ? -9.883 2.438 -3.466 1.00 95.25 245 ARG A CA 1
ATOM 1889 C C . ARG A 1 245 ? -11.061 3.304 -3.937 1.00 95.25 245 ARG A C 1
ATOM 1891 O O . ARG A 1 245 ? -12.151 3.196 -3.386 1.00 95.25 245 ARG A O 1
ATOM 1898 N N . ARG A 1 246 ? -10.849 4.249 -4.860 1.00 95.94 246 ARG A N 1
ATOM 1899 C CA . ARG A 1 246 ? -11.927 5.145 -5.337 1.00 95.94 246 ARG A CA 1
ATOM 1900 C C . ARG A 1 246 ? -12.847 4.473 -6.347 1.00 95.94 246 ARG A C 1
ATOM 1902 O O . ARG A 1 246 ? -14.010 4.863 -6.427 1.00 95.94 246 ARG A O 1
ATOM 1909 N N . ASN A 1 247 ? -12.316 3.524 -7.112 1.00 97.62 247 ASN A N 1
ATOM 1910 C CA . ASN A 1 247 ? -13.005 2.956 -8.264 1.00 97.62 247 ASN A CA 1
ATOM 1911 C C . ASN A 1 247 ? -13.505 1.530 -8.024 1.00 97.62 247 ASN A C 1
ATOM 1913 O O . ASN A 1 247 ? -14.461 1.133 -8.675 1.00 97.62 247 ASN A O 1
ATOM 1917 N N . THR A 1 248 ? -12.924 0.800 -7.073 1.00 96.00 248 THR A N 1
ATOM 1918 C CA . THR A 1 248 ? -13.310 -0.574 -6.706 1.00 96.00 248 THR A CA 1
ATOM 1919 C C . THR A 1 248 ? -13.824 -0.629 -5.267 1.00 96.00 248 THR A C 1
ATOM 1921 O O . THR A 1 248 ? -13.705 0.344 -4.516 1.00 96.00 248 THR A O 1
ATOM 1924 N N . GLU A 1 249 ? -14.372 -1.774 -4.864 1.00 91.56 249 GLU A N 1
ATOM 1925 C CA . GLU A 1 249 ? -14.750 -2.041 -3.469 1.00 91.56 249 GLU A CA 1
ATOM 1926 C C . GLU A 1 249 ? -13.586 -2.592 -2.629 1.00 91.56 249 GLU A C 1
ATOM 1928 O O . GLU A 1 249 ? -13.709 -2.747 -1.411 1.00 91.56 249 GLU A O 1
ATOM 1933 N N . VAL A 1 250 ? -12.426 -2.821 -3.259 1.00 92.69 250 VAL A N 1
ATOM 1934 C CA . VAL A 1 250 ? -11.251 -3.406 -2.614 1.00 92.69 250 VAL A CA 1
ATOM 1935 C C . VAL A 1 250 ? -10.752 -2.520 -1.482 1.00 92.69 250 VAL A C 1
ATOM 1937 O O . VAL A 1 250 ? -10.432 -1.334 -1.642 1.00 92.69 250 VAL A O 1
ATOM 1940 N N . ARG A 1 251 ? -10.607 -3.140 -0.311 1.00 87.81 251 ARG A N 1
ATOM 1941 C CA . ARG A 1 251 ? -9.977 -2.543 0.862 1.00 87.81 251 ARG A CA 1
ATOM 1942 C C . ARG A 1 251 ? -8.661 -3.253 1.146 1.00 87.81 251 ARG A C 1
ATOM 1944 O O . ARG A 1 251 ? -8.637 -4.393 1.579 1.00 87.81 251 ARG A O 1
ATOM 1951 N N . PHE A 1 252 ? -7.547 -2.539 0.993 1.00 84.25 252 PHE A N 1
ATOM 1952 C CA . PHE A 1 252 ? -6.208 -3.078 1.294 1.00 84.25 252 PHE A CA 1
ATOM 1953 C C . PHE A 1 252 ? -5.944 -3.350 2.772 1.00 84.25 252 PHE A C 1
ATOM 1955 O O . PHE A 1 252 ? -4.919 -3.919 3.135 1.00 84.25 252 PHE A O 1
ATOM 1962 N N . ARG A 1 253 ? -6.812 -2.842 3.643 1.00 82.38 253 ARG A N 1
ATOM 1963 C CA . ARG A 1 253 ? -6.740 -3.055 5.080 1.00 82.38 253 ARG A CA 1
ATOM 1964 C C . ARG A 1 253 ? -8.073 -3.630 5.496 1.00 82.38 253 ARG A C 1
ATOM 1966 O O . ARG A 1 253 ? -9.104 -3.056 5.139 1.00 82.38 253 ARG A O 1
ATOM 1973 N N . LEU A 1 254 ? -8.017 -4.713 6.264 1.00 80.88 254 LEU A N 1
ATOM 1974 C CA . LEU A 1 254 ? -9.184 -5.222 6.965 1.00 80.88 254 LEU A CA 1
ATOM 1975 C C . LEU A 1 254 ? -9.813 -4.070 7.744 1.00 80.88 254 LEU A C 1
ATOM 1977 O O . LEU A 1 254 ? -9.109 -3.253 8.354 1.00 80.88 254 LEU A O 1
ATOM 1981 N N . GLU A 1 255 ? -11.133 -3.961 7.636 1.00 83.06 255 GLU A N 1
ATOM 1982 C CA . GLU A 1 255 ? -11.879 -2.989 8.412 1.00 83.06 255 GLU A CA 1
ATOM 1983 C C . GLU A 1 255 ? -11.624 -3.284 9.886 1.00 83.06 255 GLU A C 1
ATOM 1985 O O . GLU A 1 255 ? -11.862 -4.386 10.367 1.00 83.06 255 GLU A O 1
ATOM 1990 N N . VAL A 1 256 ? -11.038 -2.309 10.582 1.00 86.06 256 VAL A N 1
ATOM 1991 C CA . VAL A 1 256 ? -10.793 -2.449 12.011 1.00 86.06 256 VAL A CA 1
ATOM 1992 C C . VAL A 1 256 ? -12.150 -2.389 12.675 1.00 86.06 256 VAL A C 1
ATOM 1994 O O . VAL A 1 256 ? -12.804 -1.346 12.628 1.00 86.06 256 VAL A O 1
ATOM 1997 N N . GLU A 1 257 ? -12.555 -3.493 13.293 1.00 90.62 257 GLU A N 1
ATOM 1998 C CA . GLU A 1 257 ? -13.795 -3.519 14.050 1.00 90.62 257 GLU A CA 1
ATOM 1999 C C . GLU A 1 257 ? -13.801 -2.375 15.069 1.00 90.62 257 GLU A C 1
ATOM 2001 O O . GLU A 1 257 ? -12.812 -2.198 15.794 1.00 90.62 257 GLU A O 1
ATOM 2006 N N . PRO A 1 258 ? -14.875 -1.579 15.144 1.00 92.75 258 PRO A N 1
ATOM 2007 C CA . PRO A 1 258 ? -14.942 -0.482 16.095 1.00 92.75 258 PRO A CA 1
ATOM 2008 C C . PRO A 1 258 ? -14.949 -1.020 17.529 1.00 92.75 258 PRO A C 1
ATOM 2010 O O . PRO A 1 258 ? -15.486 -2.096 17.791 1.00 92.75 258 PRO A O 1
ATOM 2013 N N . TYR A 1 259 ? -14.364 -0.260 18.459 1.00 94.62 259 TYR A N 1
ATOM 2014 C CA . TYR A 1 259 ? -14.475 -0.571 19.883 1.00 94.62 259 TYR A CA 1
ATOM 2015 C C . TYR A 1 259 ? -15.922 -0.381 20.3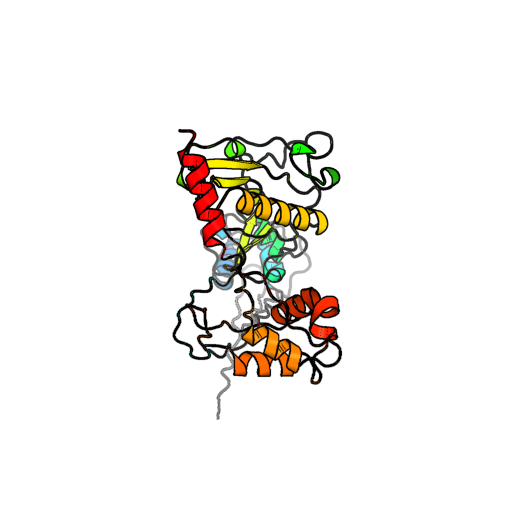46 1.00 94.62 259 TYR A C 1
ATOM 2017 O O . TYR A 1 259 ? -16.549 0.637 20.010 1.00 94.62 259 TYR A O 1
ATOM 2025 N N . VAL A 1 260 ? -16.448 -1.339 21.104 1.00 94.88 260 VAL A N 1
ATOM 2026 C CA . VAL A 1 260 ? -17.783 -1.240 21.709 1.00 94.88 260 VAL A CA 1
ATOM 2027 C C . VAL A 1 260 ? -17.738 -0.507 23.046 1.00 94.88 260 VAL A C 1
ATOM 2029 O O . VAL A 1 260 ? -16.668 -0.222 23.582 1.00 94.88 260 VAL A O 1
ATOM 2032 N N . ARG A 1 261 ? -18.914 -0.165 23.584 1.00 95.12 261 ARG A N 1
ATOM 2033 C CA . ARG A 1 261 ? -19.035 0.595 24.836 1.00 95.12 261 ARG A CA 1
ATOM 2034 C C . ARG A 1 261 ? -18.312 -0.087 26.000 1.00 95.12 261 ARG A C 1
ATOM 2036 O O . ARG A 1 261 ? -17.595 0.594 26.719 1.00 95.12 261 ARG A O 1
ATOM 2043 N N . GLU A 1 262 ? -18.462 -1.401 26.145 1.00 96.56 262 GLU A N 1
ATOM 2044 C CA . GLU A 1 262 ? -17.820 -2.189 27.210 1.00 96.56 262 GLU A CA 1
ATOM 2045 C C . GLU A 1 262 ? -16.289 -2.156 27.113 1.00 96.56 262 GLU A C 1
ATOM 2047 O O . GLU A 1 262 ? -15.612 -1.878 28.099 1.00 96.56 262 GLU A O 1
ATOM 2052 N N . GLU A 1 263 ? -15.736 -2.339 25.909 1.00 97.12 263 GLU A N 1
ATOM 2053 C CA . GLU A 1 263 ? -14.293 -2.217 25.666 1.00 97.12 263 GLU A CA 1
ATOM 2054 C C . GLU A 1 263 ? -13.784 -0.810 26.013 1.00 97.12 263 GLU A C 1
ATOM 2056 O O . GLU A 1 263 ? -12.728 -0.662 26.625 1.00 97.12 263 GLU A O 1
ATOM 2061 N N . ARG A 1 264 ? -14.532 0.241 25.649 1.00 97.12 264 ARG A N 1
ATOM 2062 C CA . ARG A 1 264 ? -14.155 1.628 25.968 1.00 97.12 264 ARG A CA 1
ATOM 2063 C C . ARG A 1 264 ? -14.260 1.956 27.451 1.00 97.12 264 ARG A C 1
ATOM 2065 O O . ARG A 1 264 ? -13.444 2.734 27.935 1.00 97.12 264 ARG A O 1
ATOM 2072 N N . ALA A 1 265 ? -15.256 1.411 28.145 1.00 97.19 265 ALA A N 1
ATOM 2073 C CA . ALA A 1 265 ? -15.383 1.549 29.591 1.00 97.19 265 ALA A CA 1
ATOM 2074 C C . ALA A 1 265 ? -14.165 0.929 30.276 1.00 97.19 265 ALA A C 1
ATOM 2076 O O . ALA A 1 265 ? -13.467 1.618 31.011 1.00 97.19 265 ALA A O 1
ATOM 2077 N N . TRP A 1 266 ? -13.808 -0.297 29.887 1.00 98.00 266 TRP A N 1
ATOM 2078 C CA . TRP A 1 266 ? -12.602 -0.949 30.388 1.00 98.00 266 TRP A CA 1
ATOM 2079 C C . TRP A 1 266 ? -11.338 -0.134 30.100 1.00 98.00 266 TRP A C 1
ATOM 2081 O O . TRP A 1 266 ? -10.517 0.051 30.995 1.00 98.00 266 TRP A O 1
ATOM 2091 N N . ILE A 1 267 ? -11.187 0.403 28.878 1.00 97.62 267 ILE A N 1
ATOM 2092 C CA . ILE A 1 267 ? -10.067 1.295 28.540 1.00 97.62 267 ILE A CA 1
ATOM 2093 C C . ILE A 1 267 ? -10.050 2.494 29.489 1.00 97.62 267 ILE A C 1
ATOM 2095 O O . ILE A 1 267 ? -9.000 2.805 30.032 1.00 97.62 267 ILE A O 1
ATOM 2099 N N . CYS A 1 268 ? -11.188 3.151 29.708 1.00 97.12 268 CYS A N 1
ATOM 2100 C CA . CYS A 1 268 ? -11.288 4.308 30.593 1.00 97.12 268 CYS A CA 1
ATOM 2101 C C . CYS A 1 268 ? -10.843 3.979 32.027 1.00 97.12 268 CYS A C 1
ATOM 2103 O O . CYS A 1 268 ? -10.056 4.730 32.599 1.00 97.12 268 CYS A O 1
ATOM 2105 N N . ASP A 1 269 ? -11.282 2.839 32.561 1.00 97.69 269 ASP A N 1
ATOM 2106 C CA . ASP A 1 269 ? -10.997 2.409 33.936 1.00 97.69 269 ASP A CA 1
ATOM 2107 C C . ASP A 1 269 ? -9.518 2.049 34.156 1.00 97.69 269 ASP A C 1
ATOM 2109 O O . ASP A 1 269 ? -8.998 2.164 35.264 1.00 97.69 269 ASP A O 1
ATOM 2113 N N . HIS A 1 270 ? -8.819 1.632 33.096 1.00 97.31 270 HIS A N 1
ATOM 2114 C CA . HIS A 1 270 ? -7.425 1.177 33.157 1.00 97.31 270 HIS A CA 1
ATOM 2115 C C . HIS A 1 270 ? -6.415 2.240 32.688 1.00 97.31 270 HIS A C 1
ATOM 2117 O O . HIS A 1 270 ? -5.225 1.947 32.511 1.00 97.31 270 HIS A O 1
ATOM 2123 N N . LEU A 1 271 ? -6.864 3.482 32.485 1.00 96.88 271 LEU A N 1
ATOM 2124 C CA . LEU A 1 271 ? -6.003 4.621 32.179 1.00 96.88 271 LEU A CA 1
ATOM 2125 C C . LEU A 1 271 ? -5.841 5.525 33.403 1.00 96.88 271 LEU A C 1
ATOM 2127 O O . LEU A 1 271 ? -6.807 5.999 33.989 1.00 96.88 271 LEU A O 1
ATOM 2131 N N . LEU A 1 272 ? -4.594 5.862 33.720 1.00 94.94 272 LEU A N 1
ATOM 2132 C CA . LEU A 1 272 ? -4.243 6.894 34.685 1.00 94.94 272 LEU A CA 1
ATOM 2133 C C . LEU A 1 272 ? -3.887 8.168 33.913 1.00 94.94 272 LEU A C 1
ATOM 2135 O O . LEU A 1 272 ? -2.927 8.187 33.142 1.00 94.94 272 LEU A O 1
ATOM 2139 N N . GLN A 1 273 ? -4.683 9.230 34.072 1.00 90.31 273 GLN A N 1
ATOM 2140 C CA . GLN A 1 273 ? -4.489 10.504 33.356 1.00 90.31 273 GLN A CA 1
ATOM 2141 C C . GLN A 1 273 ? -4.395 10.328 31.822 1.00 90.31 273 GLN A C 1
ATOM 2143 O O . GLN A 1 273 ? -3.607 10.983 31.137 1.00 90.31 273 GLN A O 1
ATOM 2148 N N . GLY A 1 274 ? -5.188 9.403 31.271 1.00 89.88 274 GLY A N 1
ATOM 2149 C CA . GLY A 1 274 ? -5.212 9.106 29.836 1.00 89.88 274 GLY A CA 1
ATOM 2150 C C . GLY A 1 274 ? -4.037 8.260 29.327 1.00 89.88 274 GLY A C 1
ATOM 2151 O O . GLY A 1 274 ? -3.882 8.129 28.113 1.00 89.88 274 GLY A O 1
ATOM 2152 N N . LYS A 1 275 ? -3.217 7.677 30.212 1.00 94.25 275 LYS A N 1
ATOM 2153 C CA . LYS A 1 275 ? -2.117 6.768 29.852 1.00 94.25 275 LYS A CA 1
ATOM 2154 C C . LYS A 1 275 ? -2.212 5.437 30.611 1.00 94.25 275 LYS A C 1
ATOM 2156 O O . LYS A 1 275 ? -2.666 5.429 31.751 1.00 94.25 275 LYS A O 1
ATOM 2161 N N . PRO A 1 276 ? -1.772 4.310 30.027 1.00 96.38 276 PRO A N 1
ATOM 2162 C CA . PRO A 1 276 ? -1.741 3.039 30.747 1.00 96.38 276 PRO A CA 1
ATOM 2163 C C . PRO A 1 276 ? -0.778 3.085 31.938 1.00 96.38 276 PRO A C 1
ATOM 2165 O O . PRO A 1 276 ? 0.398 3.404 31.755 1.00 96.38 276 PRO A O 1
ATOM 2168 N N . ALA A 1 277 ? -1.250 2.731 33.137 1.00 93.50 277 ALA A N 1
ATOM 2169 C CA . ALA A 1 277 ? -0.440 2.791 34.359 1.00 93.50 277 ALA A CA 1
ATOM 2170 C C . ALA A 1 277 ? 0.761 1.825 34.326 1.00 93.50 277 ALA A C 1
ATOM 2172 O O . ALA A 1 277 ? 1.881 2.207 34.648 1.00 93.50 277 ALA A O 1
ATOM 2173 N N . ASN A 1 278 ? 0.546 0.596 33.845 1.00 95.06 278 ASN A N 1
ATOM 2174 C CA . ASN A 1 278 ? 1.554 -0.476 33.830 1.00 95.06 278 ASN A CA 1
ATOM 2175 C C . ASN A 1 278 ? 2.289 -0.594 32.480 1.00 95.06 278 ASN A C 1
ATOM 2177 O O . ASN A 1 278 ? 2.814 -1.650 32.121 1.00 95.06 278 ASN A O 1
ATOM 2181 N N . GLY A 1 279 ? 2.296 0.487 31.698 1.00 96.88 279 GLY A N 1
ATOM 2182 C CA . GLY A 1 279 ? 2.854 0.506 30.352 1.00 96.88 279 GLY A CA 1
ATOM 2183 C C . GLY A 1 279 ? 2.005 -0.240 29.316 1.00 96.88 279 GLY A C 1
ATOM 2184 O O . GLY A 1 279 ? 1.046 -0.953 29.612 1.00 96.88 279 GLY A O 1
ATOM 2185 N N . TRP A 1 280 ? 2.363 -0.054 28.047 1.00 97.44 280 TRP A N 1
ATOM 2186 C CA . TRP A 1 280 ? 1.548 -0.514 26.921 1.00 97.44 280 TRP A CA 1
ATOM 2187 C C . TRP A 1 280 ? 1.479 -2.030 26.763 1.00 97.44 280 TRP A C 1
ATOM 2189 O O . TRP A 1 280 ? 0.432 -2.545 26.387 1.00 97.44 280 TRP A O 1
ATOM 2199 N N . LYS A 1 281 ? 2.570 -2.755 27.036 1.00 97.75 281 LYS A N 1
ATOM 2200 C CA . LYS A 1 281 ? 2.605 -4.212 26.849 1.00 97.75 281 LYS A CA 1
ATOM 2201 C C . LYS A 1 281 ? 1.600 -4.913 27.769 1.00 97.75 281 LYS A C 1
ATOM 2203 O O . LYS A 1 281 ? 0.753 -5.647 27.272 1.00 97.75 281 LYS A O 1
ATOM 2208 N N . ALA A 1 282 ? 1.657 -4.619 29.070 1.00 98.00 282 ALA A N 1
ATOM 2209 C CA . ALA A 1 282 ? 0.742 -5.184 30.061 1.00 98.00 282 ALA A CA 1
ATOM 2210 C C . ALA A 1 282 ? -0.710 -4.758 29.801 1.00 98.00 282 ALA A C 1
ATOM 2212 O O . ALA A 1 282 ? -1.624 -5.563 29.930 1.00 98.00 282 ALA A O 1
ATOM 2213 N N . PHE A 1 283 ? -0.923 -3.511 29.369 1.00 98.25 283 PHE A N 1
ATOM 2214 C CA . PHE A 1 283 ? -2.253 -3.016 29.018 1.00 98.25 283 PHE A CA 1
ATOM 2215 C C . PHE A 1 283 ? -2.875 -3.766 27.833 1.00 98.25 283 PHE A C 1
ATOM 2217 O O . PHE A 1 283 ? -4.037 -4.154 27.900 1.00 98.25 283 PHE A O 1
ATOM 2224 N N . VAL A 1 284 ? -2.110 -3.996 26.759 1.00 98.19 284 VAL A N 1
ATOM 2225 C CA . VAL A 1 284 ? -2.574 -4.750 25.580 1.00 98.19 284 VAL A CA 1
ATOM 2226 C C . VAL A 1 284 ? -2.885 -6.199 25.953 1.00 98.19 284 VAL A C 1
ATOM 2228 O O . VAL A 1 284 ? -3.915 -6.725 25.543 1.00 98.19 284 VAL A O 1
ATOM 2231 N N . GLU A 1 285 ? -2.017 -6.833 26.741 1.00 98.19 285 GLU A N 1
ATOM 2232 C CA . GLU A 1 285 ? -2.201 -8.210 27.206 1.00 98.19 285 GLU A CA 1
ATOM 2233 C C . GLU A 1 285 ? -3.455 -8.351 28.080 1.00 98.19 285 GLU A C 1
ATOM 2235 O O . GLU A 1 285 ? -4.298 -9.198 27.796 1.00 98.19 285 GLU A O 1
ATOM 2240 N N . ALA A 1 286 ? -3.636 -7.465 29.065 1.00 98.31 286 ALA A N 1
ATOM 2241 C CA . ALA A 1 286 ? -4.818 -7.447 29.926 1.00 98.31 286 ALA A CA 1
ATOM 2242 C C . ALA A 1 286 ? -6.109 -7.161 29.141 1.00 98.31 286 ALA A C 1
ATOM 2244 O O . ALA A 1 286 ? -7.119 -7.833 29.351 1.00 98.31 286 ALA A O 1
ATOM 2245 N N . PHE A 1 287 ? -6.069 -6.220 28.189 1.00 98.38 287 PHE A N 1
ATOM 2246 C CA . PHE A 1 287 ? -7.202 -5.940 27.307 1.00 98.38 287 PHE A CA 1
ATOM 2247 C C . PHE A 1 287 ? -7.579 -7.188 26.500 1.00 98.38 287 PHE A C 1
ATOM 2249 O O . PHE A 1 287 ? -8.748 -7.570 26.431 1.00 98.38 287 PHE A O 1
ATOM 2256 N N . ASN A 1 288 ? -6.589 -7.846 25.892 1.00 98.38 288 ASN A N 1
ATOM 2257 C CA . ASN A 1 288 ? -6.849 -8.999 25.043 1.00 98.38 288 ASN A CA 1
ATOM 2258 C C . ASN A 1 288 ? -7.327 -10.212 25.847 1.00 98.38 288 ASN A C 1
ATOM 2260 O O . ASN A 1 288 ? -8.263 -10.879 25.414 1.00 98.38 288 ASN A O 1
ATOM 2264 N N . ALA A 1 289 ? -6.770 -10.448 27.036 1.00 98.31 289 ALA A N 1
ATOM 2265 C CA . ALA A 1 289 ? -7.264 -11.468 27.957 1.00 98.31 289 ALA A CA 1
ATOM 2266 C C . ALA A 1 289 ? -8.739 -11.238 28.332 1.00 98.31 289 ALA A C 1
ATOM 2268 O O . ALA A 1 289 ? -9.506 -12.190 28.493 1.00 98.31 289 ALA A O 1
ATOM 2269 N N . GLN A 1 290 ? -9.157 -9.972 28.430 1.00 98.25 290 GLN A N 1
ATOM 2270 C CA . GLN A 1 290 ? -10.525 -9.634 28.792 1.00 98.25 290 GLN A CA 1
ATOM 2271 C C . GLN A 1 290 ? -11.521 -9.796 27.643 1.00 98.25 290 GLN A C 1
ATOM 2273 O O . GLN A 1 290 ? -12.656 -10.185 27.918 1.00 98.25 290 GLN A O 1
ATOM 2278 N N . PHE A 1 291 ? -11.147 -9.517 26.392 1.00 98.12 291 PHE A N 1
ATOM 2279 C CA . PHE A 1 291 ? -12.125 -9.398 25.301 1.00 98.12 291 PHE A CA 1
ATOM 2280 C C . PHE A 1 291 ? -11.957 -10.390 24.152 1.00 98.12 291 PHE A C 1
ATOM 2282 O O . PHE A 1 291 ? -12.959 -10.740 23.530 1.00 98.12 291 PHE A O 1
ATOM 2289 N N . VAL A 1 292 ? -10.746 -10.861 23.853 1.00 97.69 292 VAL A N 1
ATOM 2290 C CA . VAL A 1 292 ? -10.494 -11.654 22.639 1.00 97.69 292 VAL A CA 1
ATOM 2291 C C . VAL A 1 292 ? -11.291 -12.950 22.647 1.00 97.69 292 VAL A C 1
ATOM 2293 O O . VAL A 1 292 ? -11.314 -13.679 23.636 1.00 97.69 292 VAL A O 1
ATOM 2296 N N . GLY A 1 293 ? -11.970 -13.224 21.534 1.00 97.38 293 GLY A N 1
ATOM 2297 C CA . GLY A 1 293 ? -12.804 -14.412 21.363 1.00 97.38 293 GLY A CA 1
ATOM 2298 C C . GLY A 1 293 ? -14.154 -14.360 22.089 1.00 97.38 293 GLY A C 1
ATOM 2299 O O . GLY A 1 293 ? -14.982 -15.239 21.863 1.00 97.38 293 GLY A O 1
ATOM 2300 N N . LYS A 1 294 ? -14.427 -13.341 22.915 1.00 97.50 294 LYS A N 1
ATOM 2301 C CA . LYS A 1 294 ? -15.740 -13.171 23.559 1.00 97.50 294 LYS A CA 1
ATOM 2302 C C . LYS A 1 294 ? -16.726 -12.509 22.600 1.00 97.50 294 LYS A C 1
ATOM 2304 O O . LYS A 1 294 ? -16.338 -11.682 21.782 1.00 97.50 294 LYS A O 1
ATOM 2309 N N . VAL A 1 295 ? -18.009 -12.841 22.711 1.00 96.44 295 VAL A N 1
ATOM 2310 C CA . VAL A 1 295 ? -19.093 -12.160 21.986 1.00 96.44 295 VAL A CA 1
ATOM 2311 C C . VAL A 1 295 ? -19.773 -11.210 22.967 1.00 96.44 295 VAL A C 1
ATOM 2313 O O . VAL A 1 295 ? -20.323 -11.650 23.971 1.00 96.44 295 VAL A O 1
ATOM 2316 N N . LEU A 1 296 ? -19.670 -9.906 22.711 1.00 94.06 296 LEU A N 1
ATOM 2317 C CA . LEU A 1 296 ? -20.225 -8.861 23.579 1.00 94.06 296 LEU A CA 1
ATOM 2318 C C . LEU A 1 296 ? -21.626 -8.450 23.117 1.00 94.06 296 LEU A C 1
ATOM 2320 O O . LEU A 1 296 ? -22.008 -8.699 21.970 1.00 94.06 296 LEU A O 1
ATOM 2324 N N . VAL A 1 297 ? -22.386 -7.781 23.987 1.00 89.56 297 VAL A N 1
ATOM 2325 C CA . VAL A 1 297 ? -23.754 -7.344 23.671 1.00 89.56 297 VAL A CA 1
ATOM 2326 C C . VAL A 1 297 ? -23.749 -6.435 22.435 1.00 89.56 297 VAL A C 1
ATOM 2328 O O . VAL A 1 297 ? -23.039 -5.431 22.372 1.00 89.56 297 VAL A O 1
ATOM 2331 N N . GLY A 1 298 ? -24.546 -6.802 21.428 1.00 87.38 298 GLY A N 1
ATOM 2332 C CA . GLY A 1 298 ? -24.643 -6.074 20.158 1.00 87.38 298 GLY A CA 1
ATOM 2333 C C . GLY A 1 298 ? -23.559 -6.409 19.124 1.00 87.38 298 GLY A C 1
ATOM 2334 O O . GLY A 1 298 ? -23.536 -5.779 18.067 1.00 87.38 298 GLY A O 1
ATOM 2335 N N . CYS A 1 299 ? -22.680 -7.381 19.390 1.00 89.38 299 CYS A N 1
ATOM 2336 C CA . CYS A 1 299 ? -21.737 -7.918 18.406 1.00 89.38 299 CYS A CA 1
ATOM 2337 C C . CYS A 1 299 ? -22.234 -9.261 17.857 1.00 89.38 299 CYS A C 1
ATOM 2339 O O . CYS A 1 299 ? -22.558 -10.157 18.627 1.00 89.38 299 CYS A O 1
ATOM 2341 N N . GLU A 1 300 ? -22.236 -9.424 16.532 1.00 90.19 300 GLU A N 1
ATOM 2342 C CA . GLU A 1 300 ? -22.536 -10.713 15.883 1.00 90.19 300 GLU A CA 1
ATOM 2343 C C . GLU A 1 300 ? -21.319 -11.661 15.885 1.00 90.19 300 GLU A C 1
ATOM 2345 O O . GLU A 1 300 ? -21.479 -12.876 15.815 1.00 90.19 300 GLU A O 1
ATOM 2350 N N . GLN A 1 301 ? -20.099 -11.114 15.962 1.00 92.62 301 GLN A N 1
ATOM 2351 C CA . GLN A 1 301 ? -18.842 -11.863 15.855 1.00 92.62 301 GLN A CA 1
ATOM 2352 C C . GLN A 1 301 ? -17.995 -11.759 17.137 1.00 92.62 301 GLN A C 1
ATOM 2354 O O . GLN A 1 301 ? -18.065 -10.739 17.836 1.00 92.62 301 GLN A O 1
ATOM 2359 N N . PRO A 1 302 ? -17.179 -12.789 17.450 1.00 96.19 302 PRO A N 1
ATOM 2360 C CA . PRO A 1 302 ? -16.205 -12.739 18.538 1.00 96.19 302 PRO A CA 1
ATOM 2361 C C . PRO A 1 302 ? -15.228 -11.572 18.383 1.00 96.19 302 PRO A C 1
ATOM 2363 O O . PRO A 1 302 ? -14.776 -11.286 17.274 1.00 96.19 302 PRO A O 1
ATOM 2366 N N . ARG A 1 303 ? -14.859 -10.913 19.487 1.00 96.31 303 ARG A N 1
ATOM 2367 C CA . ARG A 1 303 ? -13.955 -9.758 19.422 1.00 96.31 303 ARG A CA 1
ATOM 2368 C C . ARG A 1 303 ? -12.554 -10.177 18.954 1.00 96.31 303 ARG A C 1
ATOM 2370 O O . ARG A 1 303 ? -12.003 -11.152 19.480 1.00 96.31 303 ARG A O 1
ATOM 2377 N N . PRO A 1 304 ? -11.942 -9.427 18.022 1.00 95.94 304 PRO A N 1
ATOM 2378 C CA . PRO A 1 304 ? -10.609 -9.723 17.526 1.00 95.94 304 PRO A CA 1
ATOM 2379 C C . PRO A 1 304 ? -9.528 -9.298 18.522 1.00 95.94 304 PRO A C 1
ATOM 2381 O O . PRO A 1 304 ? -9.714 -8.381 19.325 1.00 95.94 304 PRO A O 1
ATOM 2384 N N . GLU A 1 305 ? -8.350 -9.909 18.396 1.00 97.00 305 GLU A N 1
ATOM 2385 C CA . GLU A 1 305 ? -7.142 -9.454 19.084 1.00 97.00 305 GLU A CA 1
ATOM 2386 C C . GLU A 1 305 ? -6.795 -8.013 18.704 1.00 97.00 305 GLU A C 1
ATOM 2388 O O . GLU A 1 305 ? -6.708 -7.645 17.526 1.00 97.00 305 GLU A O 1
ATOM 2393 N N . ARG A 1 306 ? -6.585 -7.168 19.716 1.00 97.00 306 ARG A N 1
ATOM 2394 C CA . ARG A 1 306 ? -6.177 -5.780 19.526 1.00 97.00 306 ARG A CA 1
ATOM 2395 C C . ARG A 1 306 ? -4.673 -5.657 19.653 1.00 97.00 306 ARG A C 1
ATOM 2397 O O . ARG A 1 306 ? -4.051 -6.110 20.605 1.00 97.00 306 ARG A O 1
ATOM 2404 N N . THR A 1 307 ? -4.082 -4.975 18.683 1.00 96.50 307 THR A N 1
ATOM 2405 C CA . THR A 1 307 ? -2.658 -4.652 18.710 1.00 96.50 307 THR A CA 1
ATOM 2406 C C . THR A 1 307 ? -2.407 -3.375 19.506 1.00 96.50 307 THR A C 1
ATOM 2408 O O . THR A 1 307 ? -3.290 -2.520 19.626 1.00 96.50 307 THR A O 1
ATOM 2411 N N . HIS A 1 308 ? -1.162 -3.196 19.955 1.00 97.12 308 HIS A N 1
ATOM 2412 C CA . HIS A 1 308 ? -0.684 -1.947 20.552 1.00 97.12 308 HIS A CA 1
ATOM 2413 C C . HIS A 1 308 ? -1.108 -0.718 19.730 1.00 97.12 308 HIS A C 1
ATOM 2415 O O . HIS A 1 308 ? -1.795 0.157 20.242 1.00 97.12 308 HIS A O 1
ATOM 2421 N N . SER A 1 309 ? -0.825 -0.705 18.422 1.00 95.06 309 SER A N 1
ATOM 2422 C CA . SER A 1 309 ? -1.175 0.419 17.544 1.00 95.06 309 SER A CA 1
ATOM 2423 C C . SER A 1 309 ? -2.680 0.673 17.403 1.00 95.06 309 SER A C 1
ATOM 2425 O O . SER A 1 309 ? -3.065 1.800 17.095 1.00 95.06 309 SER A O 1
ATOM 2427 N N . SER A 1 310 ? -3.530 -0.345 17.574 1.00 95.69 310 SER A N 1
ATOM 2428 C CA . SER A 1 310 ? -4.989 -0.174 17.562 1.00 95.69 310 SER A CA 1
ATOM 2429 C C . SER A 1 310 ? -5.449 0.579 18.810 1.00 95.69 310 SER A C 1
ATOM 2431 O O . SER A 1 310 ? -6.144 1.587 18.696 1.00 95.69 310 SER A O 1
ATOM 2433 N N . LEU A 1 311 ? -4.996 0.131 19.986 1.00 97.00 311 LEU A N 1
ATOM 2434 C CA . LEU A 1 311 ? -5.345 0.739 21.271 1.00 97.00 311 LEU A CA 1
ATOM 2435 C C . LEU A 1 311 ? -4.755 2.147 21.412 1.00 97.00 311 LEU A C 1
ATOM 2437 O O . LEU A 1 311 ? -5.464 3.056 21.835 1.00 97.00 311 LEU A O 1
ATOM 2441 N N . THR A 1 312 ? -3.510 2.368 20.974 1.00 96.94 312 THR A N 1
ATOM 2442 C CA . THR A 1 312 ? -2.905 3.709 20.942 1.00 96.94 312 THR A CA 1
ATOM 2443 C C . THR A 1 312 ? -3.751 4.685 20.137 1.00 96.94 312 THR A C 1
ATOM 2445 O O . THR A 1 312 ? -4.049 5.763 20.631 1.00 96.94 312 THR A O 1
ATOM 2448 N N . LYS A 1 313 ? -4.218 4.304 18.943 1.00 95.81 313 LYS A N 1
ATOM 2449 C CA . LYS A 1 313 ? -5.043 5.189 18.104 1.00 95.81 313 LYS A CA 1
ATOM 2450 C C . LYS A 1 313 ? -6.414 5.485 18.701 1.00 95.81 313 LYS A C 1
ATOM 2452 O O . LYS A 1 313 ? -6.925 6.585 18.504 1.00 95.81 313 LYS A O 1
ATOM 2457 N N . GLU A 1 314 ? -7.020 4.522 19.390 1.00 96.19 314 GLU A N 1
ATOM 2458 C CA . GLU A 1 314 ? -8.284 4.746 20.100 1.00 96.19 314 GLU A CA 1
ATOM 2459 C C . GLU A 1 314 ? -8.088 5.753 21.241 1.00 96.19 314 GLU A C 1
ATOM 2461 O O . GLU A 1 314 ? -8.863 6.701 21.380 1.00 96.19 314 GLU A O 1
ATOM 2466 N N . ILE A 1 315 ? -7.011 5.592 22.012 1.00 96.50 315 ILE A N 1
ATOM 2467 C CA . ILE A 1 315 ? -6.673 6.482 23.125 1.00 96.50 315 ILE A CA 1
ATOM 2468 C C . ILE A 1 315 ? -6.239 7.859 22.620 1.00 96.50 315 ILE A C 1
ATOM 2470 O O . ILE A 1 315 ? -6.665 8.854 23.181 1.00 96.50 315 ILE A O 1
ATOM 2474 N N . GLU A 1 316 ? -5.471 7.976 21.541 1.00 95.94 316 GLU A N 1
ATOM 2475 C CA . GLU A 1 316 ? -5.120 9.276 20.949 1.00 95.94 316 GLU A CA 1
ATOM 2476 C C . GLU A 1 316 ? -6.357 10.020 20.437 1.00 95.94 316 GLU A C 1
ATOM 2478 O O . GLU A 1 316 ? -6.481 11.228 20.633 1.00 95.94 316 GLU A O 1
ATOM 2483 N N . ARG A 1 317 ? -7.296 9.296 19.813 1.00 94.62 317 ARG A N 1
ATOM 2484 C CA . ARG A 1 317 ? -8.526 9.877 19.266 1.00 94.62 317 ARG A CA 1
ATOM 2485 C C . ARG A 1 317 ? -9.428 10.461 20.351 1.00 94.62 317 ARG A C 1
ATOM 2487 O O . ARG A 1 317 ? -10.021 11.508 20.123 1.00 94.62 317 ARG A O 1
ATOM 2494 N N . PHE A 1 318 ? -9.556 9.786 21.492 1.00 95.50 318 PHE A N 1
ATOM 2495 C CA . PHE A 1 318 ? -10.529 10.147 22.532 1.00 95.50 318 PHE A CA 1
ATOM 2496 C C . PHE A 1 318 ? -9.902 10.581 23.865 1.00 95.50 318 PHE A C 1
ATOM 2498 O O . PHE A 1 318 ? -10.609 10.984 24.787 1.00 95.50 318 PHE A O 1
ATOM 2505 N N . GLY A 1 319 ? -8.579 10.524 23.988 1.00 92.56 319 GLY A N 1
ATOM 2506 C CA . GLY A 1 319 ? -7.861 10.617 25.257 1.00 92.56 319 GLY A CA 1
ATOM 2507 C C . GLY A 1 319 ? -8.017 11.960 25.943 1.00 92.56 319 GLY A C 1
ATOM 2508 O O . GLY A 1 319 ? -8.367 12.010 27.115 1.00 92.56 319 GLY A O 1
ATOM 2509 N N . LYS A 1 320 ? -7.816 13.062 25.215 1.00 93.12 320 LYS A N 1
ATOM 2510 C CA . LYS A 1 320 ? -7.898 14.412 25.796 1.00 93.12 320 LYS A CA 1
ATOM 2511 C C . LYS A 1 320 ? -9.333 14.815 26.154 1.00 93.12 320 LYS A C 1
ATOM 2513 O O . LYS A 1 320 ? -9.562 15.514 27.138 1.00 93.12 320 LYS A O 1
ATOM 2518 N N . GLU A 1 321 ? -10.298 14.405 25.338 1.00 94.56 321 GLU A N 1
ATOM 2519 C CA . GLU A 1 321 ? -11.684 14.864 25.456 1.00 94.56 321 GLU A CA 1
ATOM 2520 C C . GLU A 1 321 ? -12.526 14.003 26.400 1.00 94.56 321 GLU A C 1
ATOM 2522 O O . GLU A 1 321 ? -13.376 14.555 27.103 1.00 94.56 321 GLU A O 1
ATOM 2527 N N . PHE A 1 322 ? -12.260 12.693 26.451 1.00 95.88 322 PHE A N 1
ATOM 2528 C CA . PHE A 1 322 ? -13.077 11.707 27.157 1.00 95.88 322 PHE A CA 1
ATOM 2529 C C . PHE A 1 322 ? -12.281 10.961 28.232 1.00 95.88 322 PHE A C 1
ATOM 2531 O O . PHE A 1 322 ? -12.510 11.202 29.417 1.00 95.88 322 PHE A O 1
ATOM 2538 N N . TYR A 1 323 ? -11.314 10.117 27.850 1.00 95.94 323 TYR A N 1
ATOM 2539 C CA . TYR A 1 323 ? -10.659 9.209 28.806 1.00 95.94 323 TYR A CA 1
ATOM 2540 C C . TYR A 1 323 ? -9.876 9.943 29.901 1.00 95.94 323 TYR A C 1
ATOM 2542 O O . TYR A 1 323 ? -9.954 9.578 31.067 1.00 95.94 323 TYR A O 1
ATOM 2550 N N . GLY A 1 324 ? -9.189 11.038 29.570 1.00 93.06 324 GLY A N 1
ATOM 2551 C CA . GLY A 1 324 ? -8.485 11.878 30.546 1.00 93.06 324 GLY A CA 1
ATOM 2552 C C . GLY A 1 324 ? -9.414 12.574 31.547 1.00 93.06 324 GLY A C 1
ATOM 2553 O O . GLY A 1 324 ? -8.943 13.076 32.562 1.00 93.06 324 GLY A O 1
ATOM 2554 N N . LYS A 1 325 ? -10.725 12.587 31.278 1.00 94.94 325 LYS A N 1
ATOM 2555 C CA . LYS A 1 325 ? -11.775 13.108 32.165 1.00 94.94 325 LYS A CA 1
ATOM 2556 C C . LYS A 1 325 ? -12.604 11.993 32.814 1.00 94.94 325 LYS A C 1
ATOM 2558 O O . LYS A 1 325 ? -13.657 12.292 33.370 1.00 94.94 325 LYS A O 1
ATOM 2563 N N . GLY A 1 326 ? -12.193 10.729 32.680 1.00 94.69 326 GLY A N 1
ATOM 2564 C CA . GLY A 1 326 ? -12.957 9.579 33.171 1.00 94.69 326 GLY A CA 1
ATOM 2565 C C . GLY A 1 326 ? -14.295 9.372 32.451 1.00 94.69 326 GLY A C 1
ATOM 2566 O O . GLY A 1 326 ? -15.225 8.819 33.030 1.00 94.69 326 GLY A O 1
ATOM 2567 N N . LYS A 1 327 ? -14.442 9.865 31.213 1.00 96.06 327 LYS A N 1
ATOM 2568 C CA . LYS A 1 327 ? -15.669 9.717 30.418 1.00 96.06 327 LYS A CA 1
ATOM 2569 C C . LYS A 1 327 ? -15.471 8.686 29.314 1.00 96.06 327 LYS A C 1
ATOM 2571 O O . LYS A 1 327 ? -14.423 8.643 28.673 1.00 96.06 327 LYS A O 1
ATOM 2576 N N . VAL A 1 328 ? -16.518 7.913 29.035 1.00 96.25 328 VAL A N 1
ATOM 2577 C CA . VAL A 1 328 ? -16.543 6.937 27.939 1.00 96.25 328 VAL A CA 1
ATOM 2578 C C . VAL A 1 328 ? -17.126 7.597 26.682 1.00 96.25 328 VAL A C 1
ATOM 2580 O O . VAL A 1 328 ? -18.234 8.130 26.747 1.00 96.25 328 VAL A O 1
ATOM 2583 N N . PRO A 1 329 ? -16.426 7.578 25.532 1.00 94.12 329 PRO A N 1
ATOM 2584 C CA . PRO A 1 329 ? -16.970 8.082 24.276 1.00 94.12 329 PRO A CA 1
ATOM 2585 C C . PRO A 1 329 ? -18.223 7.313 23.848 1.00 94.12 329 PRO A C 1
ATOM 2587 O O . PRO A 1 329 ? -18.165 6.120 23.528 1.00 94.12 329 PRO A O 1
ATOM 2590 N N . GLU A 1 330 ? -19.349 8.015 23.763 1.00 88.56 330 GLU A N 1
ATOM 2591 C CA . GLU A 1 330 ? -20.531 7.520 23.069 1.00 88.56 330 GLU A CA 1
ATOM 2592 C C . GLU A 1 330 ? -20.319 7.708 21.571 1.00 88.56 330 GLU A C 1
ATOM 2594 O O . GLU A 1 330 ? -20.546 8.778 21.002 1.00 88.56 330 GLU A O 1
ATOM 2599 N N . ILE A 1 331 ? -19.857 6.657 20.897 1.00 78.00 331 ILE A N 1
ATOM 2600 C CA . ILE A 1 331 ? -19.989 6.641 19.448 1.00 78.00 331 ILE A CA 1
ATOM 2601 C C . ILE A 1 331 ? -21.472 6.485 19.185 1.00 78.00 331 ILE A C 1
ATOM 2603 O O . ILE A 1 331 ? -22.028 5.415 19.430 1.00 78.00 331 ILE A O 1
ATOM 2607 N N . GLN A 1 332 ? -22.091 7.559 18.684 1.00 63.75 332 GLN A N 1
ATOM 2608 C CA . GLN A 1 332 ? -23.374 7.465 18.005 1.00 63.75 332 GLN A CA 1
ATOM 2609 C C . GLN A 1 332 ? -23.255 6.266 17.087 1.00 63.75 332 GLN A C 1
ATOM 2611 O O . GLN A 1 332 ? -22.439 6.288 16.156 1.00 63.75 332 GLN A O 1
ATOM 2616 N N . SER A 1 333 ? -24.005 5.212 17.397 1.00 53.91 333 SER A N 1
ATOM 2617 C CA . SER A 1 333 ? -24.167 4.056 16.544 1.00 53.91 333 SER A CA 1
ATOM 2618 C C . SER A 1 333 ? -24.812 4.575 15.268 1.00 53.91 333 SER A C 1
ATOM 2620 O O . SER A 1 333 ? -26.004 4.454 15.016 1.00 53.91 333 SER A O 1
ATOM 2622 N N . LYS A 1 334 ? -24.000 5.162 14.390 1.00 48.56 334 LYS A N 1
ATOM 2623 C CA . LYS A 1 334 ? -24.259 5.123 12.970 1.00 48.56 334 LYS A CA 1
ATOM 2624 C C . LYS A 1 334 ? -24.110 3.653 12.635 1.00 48.56 334 LYS A C 1
ATOM 2626 O O . LYS A 1 334 ? -23.072 3.224 12.143 1.00 48.56 334 LYS A O 1
ATOM 2631 N N . CYS A 1 335 ? -25.149 2.890 12.969 1.00 42.12 335 CYS A N 1
ATOM 2632 C CA . CYS A 1 335 ? -25.511 1.668 12.307 1.00 42.12 335 CYS A CA 1
ATOM 2633 C C . CYS A 1 335 ? -25.511 2.043 10.826 1.00 42.12 335 CYS A C 1
ATOM 2635 O O . CYS A 1 335 ? -26.443 2.648 10.296 1.00 42.12 335 CYS A O 1
ATOM 2637 N N . GLY A 1 336 ? -24.364 1.821 10.186 1.00 44.97 336 GLY A N 1
ATOM 2638 C CA . GLY A 1 336 ? -24.067 2.264 8.830 1.00 44.97 336 GLY A CA 1
ATOM 2639 C C . GLY A 1 336 ? -24.977 1.617 7.790 1.00 44.97 336 GLY A C 1
ATOM 2640 O O . GLY A 1 336 ? -24.894 1.976 6.619 1.00 44.97 336 GLY A O 1
ATOM 2641 N N . ARG A 1 337 ? -25.877 0.716 8.208 1.00 48.88 337 ARG A N 1
ATOM 2642 C CA . ARG A 1 337 ? -26.887 0.091 7.357 1.00 48.88 337 ARG A CA 1
ATOM 2643 C C . ARG A 1 337 ? -27.996 1.064 6.931 1.00 48.88 337 ARG A C 1
ATOM 2645 O O . ARG A 1 337 ? -28.398 1.012 5.772 1.00 48.88 337 ARG A O 1
ATOM 2652 N N . GLU A 1 338 ? -28.414 2.034 7.752 1.00 44.62 338 GLU A N 1
ATOM 2653 C CA . GLU A 1 338 ? -29.513 2.944 7.352 1.00 44.62 338 GLU A CA 1
ATOM 2654 C C . GLU A 1 338 ? -29.103 4.017 6.333 1.00 44.62 338 GLU A C 1
ATOM 2656 O O . GLU A 1 338 ? -29.885 4.392 5.458 1.00 44.62 338 GLU A O 1
ATOM 2661 N N . ARG A 1 339 ? -27.860 4.518 6.379 1.00 46.25 339 ARG A N 1
ATOM 2662 C CA . ARG A 1 339 ? -27.394 5.490 5.370 1.00 46.25 339 ARG A CA 1
ATOM 2663 C C . ARG A 1 339 ? -27.114 4.840 4.014 1.00 46.25 339 ARG A C 1
ATOM 2665 O O . ARG A 1 339 ? -27.264 5.519 2.999 1.00 46.25 339 ARG A O 1
ATOM 2672 N N . ALA A 1 340 ? -26.744 3.558 3.981 1.00 49.81 340 ALA A N 1
ATOM 2673 C CA . ALA A 1 340 ? -26.613 2.800 2.739 1.00 49.81 340 ALA A CA 1
ATOM 2674 C C . ALA A 1 340 ? -27.991 2.486 2.124 1.00 49.81 340 ALA A C 1
ATOM 2676 O O . ALA A 1 340 ? -28.177 2.717 0.927 1.00 49.81 340 ALA A O 1
ATOM 2677 N N . SER A 1 341 ? -28.986 2.086 2.932 1.00 49.81 341 SER A N 1
ATOM 2678 C CA . SER A 1 341 ? -30.340 1.809 2.420 1.00 49.81 341 SER A CA 1
ATOM 2679 C C . SER A 1 341 ? -31.060 3.076 1.934 1.00 49.81 341 SER A C 1
ATOM 2681 O O . SER A 1 341 ? -31.614 3.074 0.834 1.00 49.81 341 SER A O 1
ATOM 2683 N N . ARG A 1 342 ? -30.948 4.209 2.648 1.00 52.28 342 ARG A N 1
ATOM 2684 C CA . ARG A 1 342 ? -31.536 5.491 2.202 1.00 52.28 342 ARG A CA 1
ATOM 2685 C C . ARG A 1 342 ? -30.908 6.029 0.917 1.00 52.28 342 ARG A C 1
ATOM 2687 O O . ARG A 1 342 ? -31.584 6.703 0.145 1.00 52.28 342 ARG A O 1
ATOM 2694 N N . ARG A 1 343 ? -29.623 5.757 0.662 1.00 51.47 343 ARG A N 1
ATOM 2695 C CA . ARG A 1 343 ? -28.949 6.191 -0.576 1.00 51.47 343 ARG A CA 1
ATOM 2696 C C . ARG A 1 343 ? -29.293 5.289 -1.768 1.00 51.47 343 ARG A C 1
ATOM 2698 O O . ARG A 1 343 ? -29.360 5.798 -2.883 1.00 51.47 343 ARG A O 1
ATOM 2705 N N . SER A 1 344 ? -29.564 4.006 -1.518 1.00 50.81 344 SER A N 1
ATOM 2706 C CA . SER A 1 344 ? -30.131 3.071 -2.500 1.00 50.81 344 SER A CA 1
ATOM 2707 C C . SER A 1 344 ? -31.565 3.468 -2.890 1.00 50.81 344 SER A C 1
ATOM 2709 O O . SER A 1 344 ? -31.833 3.713 -4.064 1.00 50.81 344 SER A O 1
ATOM 2711 N N . GLN A 1 345 ? -32.445 3.716 -1.909 1.00 54.91 345 GLN A N 1
ATOM 2712 C CA . GLN A 1 345 ? -33.837 4.142 -2.148 1.00 54.91 345 GLN A CA 1
ATOM 2713 C C . GLN A 1 345 ? -33.974 5.500 -2.856 1.00 54.91 345 GLN A C 1
ATOM 2715 O O . GLN A 1 345 ? -34.964 5.752 -3.538 1.00 54.91 345 GLN A O 1
ATOM 2720 N N . ARG A 1 346 ? -32.999 6.407 -2.703 1.00 53.31 346 ARG A N 1
ATOM 2721 C CA . ARG A 1 346 ? -33.020 7.701 -3.405 1.00 53.31 346 ARG A CA 1
ATOM 2722 C C . ARG A 1 346 ? -32.616 7.590 -4.876 1.00 53.31 346 ARG A C 1
ATOM 2724 O O . ARG A 1 346 ? -33.024 8.433 -5.662 1.00 53.31 346 ARG A O 1
ATOM 2731 N N . ARG A 1 347 ? -31.827 6.575 -5.250 1.00 52.69 347 ARG A N 1
ATOM 2732 C CA . ARG A 1 347 ? -31.439 6.324 -6.648 1.00 52.69 347 ARG A CA 1
ATOM 2733 C C . ARG A 1 347 ? -32.538 5.616 -7.440 1.00 52.69 347 ARG A C 1
ATOM 2735 O O . ARG A 1 347 ? -32.678 5.898 -8.619 1.00 52.69 347 ARG A O 1
ATOM 2742 N N . SER A 1 348 ? -33.357 4.789 -6.794 1.00 52.53 348 SER A N 1
ATOM 2743 C CA . SER A 1 348 ? -34.488 4.100 -7.432 1.00 52.53 348 SER A CA 1
ATOM 2744 C C . SER A 1 348 ? -35.735 4.972 -7.645 1.00 52.53 348 SER A C 1
ATOM 2746 O O . SER A 1 348 ? -36.739 4.467 -8.122 1.00 52.53 348 SER A O 1
ATOM 2748 N N . ARG A 1 349 ? -35.714 6.256 -7.256 1.00 53.84 349 ARG A N 1
ATOM 2749 C CA . ARG A 1 349 ? -36.823 7.214 -7.467 1.00 53.84 349 ARG A CA 1
ATOM 2750 C C . ARG A 1 349 ? -36.601 8.181 -8.640 1.00 53.84 349 ARG A C 1
ATOM 2752 O O . ARG A 1 349 ? -37.434 9.052 -8.868 1.00 53.84 349 ARG A O 1
ATOM 2759 N N . HIS A 1 350 ? -35.462 8.087 -9.322 1.00 49.25 350 HIS A N 1
ATOM 2760 C CA . HIS A 1 350 ? -35.107 8.934 -10.472 1.00 49.25 350 HIS A CA 1
ATOM 2761 C C . HIS A 1 350 ? -34.756 8.120 -11.726 1.00 49.25 350 HIS A C 1
ATOM 2763 O O . HIS A 1 350 ? -34.130 8.640 -12.646 1.00 49.25 350 HIS A O 1
ATOM 2769 N N . VAL A 1 351 ? -35.163 6.854 -11.735 1.00 48.16 351 VAL A N 1
ATOM 2770 C CA . VAL A 1 351 ? -35.402 6.047 -12.935 1.00 48.16 351 VAL A CA 1
ATOM 2771 C C . VAL A 1 351 ? -36.910 5.898 -13.018 1.00 48.16 351 VAL A C 1
ATOM 2773 O O . VAL A 1 351 ? -37.439 6.023 -14.138 1.00 48.16 351 VAL A O 1
#